Protein AF-A0A956CP79-F1 (afdb_monomer_lite)

Structure (mmCIF, N/CA/C/O backbone):
data_AF-A0A956CP79-F1
#
_entry.id   AF-A0A956CP79-F1
#
loop_
_atom_site.group_PDB
_atom_site.id
_atom_site.type_symbol
_atom_site.label_atom_id
_atom_site.label_alt_id
_atom_site.label_comp_id
_atom_site.label_asym_id
_atom_site.label_entity_id
_atom_site.label_seq_id
_atom_site.pdbx_PDB_ins_code
_atom_site.Cartn_x
_atom_site.Cartn_y
_atom_site.Cartn_z
_atom_site.occupancy
_atom_site.B_iso_or_equiv
_atom_site.auth_seq_id
_atom_site.auth_comp_id
_atom_site.auth_asym_id
_atom_site.auth_atom_id
_atom_site.pdbx_PDB_model_num
ATOM 1 N N . MET A 1 1 ? 18.303 -24.513 -15.929 1.00 59.47 1 MET A N 1
ATOM 2 C CA . MET A 1 1 ? 18.952 -23.595 -14.962 1.00 59.47 1 MET A CA 1
ATOM 3 C C . MET A 1 1 ? 19.797 -22.534 -15.666 1.00 59.47 1 MET A C 1
ATOM 5 O O . MET A 1 1 ? 19.493 -21.367 -15.487 1.00 59.47 1 MET A O 1
ATOM 9 N N . LYS A 1 2 ? 20.756 -22.917 -16.526 1.00 67.00 2 LYS A N 1
ATOM 10 C CA . LYS A 1 2 ? 21.566 -21.997 -17.356 1.00 67.00 2 LYS A CA 1
ATOM 11 C C . LYS A 1 2 ? 20.723 -21.000 -18.173 1.00 67.00 2 LYS A C 1
ATOM 13 O O . LYS A 1 2 ? 20.877 -19.803 -18.032 1.00 67.00 2 LYS A O 1
ATOM 18 N N . ASP A 1 3 ? 19.714 -21.512 -18.865 1.00 74.75 3 ASP A N 1
ATOM 19 C CA . ASP A 1 3 ? 18.789 -20.735 -19.699 1.00 74.75 3 ASP A CA 1
ATOM 20 C C . ASP A 1 3 ? 17.964 -19.673 -18.925 1.00 74.75 3 ASP A C 1
ATOM 22 O O . ASP A 1 3 ? 17.689 -18.586 -19.418 1.00 74.75 3 ASP A O 1
ATOM 26 N N . ARG A 1 4 ? 17.627 -19.947 -17.655 1.00 65.94 4 ARG A N 1
ATOM 27 C CA . ARG A 1 4 ? 16.923 -18.995 -16.773 1.00 65.94 4 ARG A CA 1
ATOM 28 C C . ARG A 1 4 ? 17.869 -17.916 -16.234 1.00 65.94 4 ARG A C 1
ATOM 30 O O . ARG A 1 4 ? 17.454 -16.776 -16.063 1.00 65.94 4 ARG A O 1
ATOM 37 N N . LEU A 1 5 ? 19.124 -18.283 -15.970 1.00 71.69 5 LEU A N 1
ATOM 38 C CA . LEU A 1 5 ? 20.164 -17.353 -15.535 1.00 71.69 5 LEU A CA 1
ATOM 39 C C . LEU A 1 5 ? 20.554 -16.395 -16.665 1.00 71.69 5 LEU A C 1
ATOM 41 O O . LEU A 1 5 ? 20.635 -15.195 -16.434 1.00 71.69 5 LEU A O 1
ATOM 45 N N . ASP A 1 6 ? 20.723 -16.904 -17.884 1.00 79.06 6 ASP A N 1
ATOM 46 C CA . ASP A 1 6 ? 21.067 -16.088 -19.051 1.00 79.06 6 ASP A CA 1
ATOM 47 C C . ASP A 1 6 ? 19.966 -15.053 -19.344 1.00 79.06 6 ASP A C 1
ATOM 49 O O . ASP A 1 6 ? 20.255 -13.876 -19.567 1.00 79.06 6 ASP A O 1
ATOM 53 N N . ARG A 1 7 ? 18.691 -15.451 -19.229 1.00 70.00 7 ARG A N 1
ATOM 54 C CA . ARG A 1 7 ? 17.554 -14.524 -19.348 1.00 70.00 7 ARG A CA 1
ATOM 55 C C . ARG A 1 7 ? 17.485 -13.498 -18.219 1.00 70.00 7 ARG A C 1
ATOM 57 O O . ARG A 1 7 ? 17.276 -12.320 -18.491 1.00 70.00 7 ARG A O 1
ATOM 64 N N . TYR A 1 8 ? 17.731 -13.907 -16.973 1.00 72.44 8 TYR A N 1
ATOM 65 C CA . TYR A 1 8 ? 17.829 -12.977 -15.842 1.00 72.44 8 TYR A CA 1
ATOM 66 C C . TYR A 1 8 ? 18.918 -11.918 -16.067 1.00 72.44 8 TYR A C 1
ATOM 68 O O . TYR A 1 8 ? 18.688 -10.724 -15.873 1.00 72.44 8 TYR A O 1
ATOM 76 N N . LEU A 1 9 ? 20.099 -12.346 -16.517 1.00 76.00 9 LEU A N 1
ATOM 77 C CA . LEU A 1 9 ? 21.206 -11.442 -16.814 1.00 76.00 9 LEU A CA 1
ATOM 78 C C . LEU A 1 9 ? 20.872 -10.495 -17.971 1.00 76.00 9 LEU A C 1
ATOM 80 O O . LEU A 1 9 ? 21.302 -9.346 -17.933 1.00 76.00 9 LEU A O 1
ATOM 84 N N . SER A 1 10 ? 20.076 -10.935 -18.951 1.00 79.94 10 SER A N 1
ATOM 85 C CA . SER A 1 10 ? 19.581 -10.073 -20.032 1.00 79.94 10 SER A CA 1
ATOM 86 C C . SER A 1 10 ? 18.673 -8.960 -19.506 1.00 79.94 10 SER A C 1
ATOM 88 O O . SER A 1 10 ? 18.963 -7.791 -19.744 1.00 79.94 10 SER A O 1
ATOM 90 N N . VAL A 1 11 ? 17.643 -9.297 -18.718 1.00 76.06 11 VAL A N 1
ATOM 91 C CA . VAL A 1 11 ? 16.736 -8.302 -18.108 1.00 76.06 11 VAL A CA 1
ATOM 92 C C . VAL A 1 11 ? 17.517 -7.330 -17.226 1.00 76.06 11 VAL A C 1
ATOM 94 O O . VAL A 1 11 ? 17.329 -6.117 -17.299 1.00 76.06 11 VAL A O 1
ATOM 97 N N . ARG A 1 12 ? 18.457 -7.839 -16.418 1.00 75.94 12 ARG A N 1
ATOM 98 C CA . ARG A 1 12 ? 19.297 -6.988 -15.569 1.00 75.94 12 ARG A CA 1
ATOM 99 C C . ARG A 1 12 ? 20.211 -6.080 -16.389 1.00 75.94 12 ARG A C 1
ATOM 101 O O . ARG A 1 12 ? 20.409 -4.932 -16.005 1.00 75.94 12 ARG A O 1
ATOM 108 N N . ARG A 1 13 ? 20.774 -6.575 -17.492 1.00 80.06 13 ARG A N 1
ATOM 109 C CA . ARG A 1 13 ? 21.608 -5.778 -18.397 1.00 80.06 13 ARG A CA 1
ATOM 110 C C . ARG A 1 13 ? 20.799 -4.666 -19.048 1.00 80.06 13 ARG A C 1
ATOM 112 O O . ARG A 1 13 ? 21.275 -3.540 -19.069 1.00 80.06 13 ARG A O 1
ATOM 119 N N . GLU A 1 14 ? 19.601 -4.960 -19.541 1.00 78.94 14 GLU A N 1
ATOM 120 C CA . GLU A 1 14 ? 18.708 -3.936 -20.088 1.00 78.94 14 GLU A CA 1
ATOM 121 C C . GLU A 1 14 ? 18.345 -2.891 -19.039 1.00 78.94 14 GLU A C 1
ATOM 123 O O . GLU A 1 14 ? 18.463 -1.704 -19.311 1.00 78.94 14 GLU A O 1
ATOM 128 N N . ALA A 1 15 ? 18.001 -3.310 -17.820 1.00 72.75 15 ALA A N 1
ATOM 129 C CA . ALA A 1 15 ? 17.717 -2.378 -16.735 1.00 72.75 15 ALA A CA 1
ATOM 130 C C . ALA A 1 15 ? 18.918 -1.478 -16.405 1.00 72.75 15 ALA A C 1
ATOM 132 O O . ALA A 1 15 ? 18.734 -0.293 -16.162 1.00 72.75 15 ALA A O 1
ATOM 133 N N . LEU A 1 16 ? 20.144 -2.012 -16.435 1.00 72.81 16 LEU A N 1
ATOM 134 C CA . LEU A 1 16 ? 21.368 -1.225 -16.245 1.00 72.81 16 LEU A CA 1
ATOM 135 C C . LEU A 1 16 ? 21.639 -0.260 -17.406 1.00 72.81 16 LEU A C 1
ATOM 137 O O . LEU A 1 16 ? 22.158 0.825 -17.174 1.00 72.81 16 LEU A O 1
ATOM 141 N N . LEU A 1 17 ? 21.307 -0.637 -18.644 1.00 76.69 17 LEU A N 1
ATOM 142 C CA . LEU A 1 17 ? 21.403 0.266 -19.794 1.00 76.69 17 LEU A CA 1
ATOM 143 C C . LEU A 1 17 ? 20.382 1.400 -19.676 1.00 76.69 17 LEU A C 1
ATOM 145 O O . LEU A 1 17 ? 20.755 2.557 -19.817 1.00 76.69 17 LEU A O 1
ATOM 149 N N . THR A 1 18 ? 19.137 1.088 -19.315 1.00 70.75 18 THR A N 1
ATOM 150 C CA . THR A 1 18 ? 18.122 2.106 -19.015 1.00 70.75 18 THR A CA 1
ATOM 151 C C . THR A 1 18 ? 18.536 2.969 -17.821 1.00 70.75 18 THR A C 1
ATOM 153 O O . THR A 1 18 ? 18.325 4.173 -17.833 1.00 70.75 18 THR A O 1
ATOM 156 N N . GLU A 1 19 ? 19.185 2.401 -16.801 1.00 69.19 19 GLU A N 1
ATOM 157 C CA . GLU A 1 19 ? 19.765 3.180 -15.701 1.00 69.19 19 GLU A CA 1
ATOM 158 C C . GLU A 1 19 ? 20.881 4.119 -16.174 1.00 69.19 19 GLU A C 1
ATOM 160 O O . GLU A 1 19 ? 20.967 5.247 -15.704 1.00 69.19 19 GLU A O 1
ATOM 165 N N . ALA A 1 20 ? 21.726 3.690 -17.111 1.00 68.25 20 ALA A N 1
ATOM 166 C CA . ALA A 1 20 ? 22.723 4.569 -17.711 1.00 68.25 20 ALA A CA 1
ATOM 167 C C . ALA A 1 20 ? 22.054 5.707 -18.505 1.00 68.25 20 ALA A C 1
ATOM 169 O O . ALA A 1 20 ? 22.467 6.856 -18.381 1.00 68.25 20 ALA A O 1
ATOM 170 N N . GLU A 1 21 ? 20.964 5.424 -19.226 1.00 67.06 21 GLU A N 1
ATOM 171 C CA . GLU A 1 21 ? 20.145 6.450 -19.888 1.00 67.06 21 GLU A CA 1
ATOM 172 C C . GLU A 1 21 ? 19.499 7.423 -18.887 1.00 67.06 21 GLU A C 1
ATOM 174 O O . GLU A 1 21 ? 19.385 8.608 -19.201 1.00 67.06 21 GLU A O 1
ATOM 179 N N . LEU A 1 22 ? 19.133 6.977 -17.672 1.00 64.25 22 LEU A N 1
ATOM 180 C CA . LEU A 1 22 ? 18.663 7.863 -16.590 1.00 64.25 22 LEU A CA 1
ATOM 181 C C . LEU A 1 22 ? 19.721 8.896 -16.186 1.00 64.25 22 LEU A C 1
ATOM 183 O O . LEU A 1 22 ? 19.374 10.009 -15.806 1.00 64.25 22 LEU A O 1
ATOM 187 N N . VAL A 1 23 ? 21.003 8.529 -16.232 1.00 62.50 23 VAL A N 1
ATOM 188 C CA . VAL A 1 23 ? 22.109 9.441 -15.904 1.00 62.50 23 VAL A CA 1
ATOM 189 C C . VAL A 1 23 ? 22.315 10.478 -17.013 1.00 62.50 23 VAL A C 1
ATOM 191 O O . VAL A 1 23 ? 22.719 11.604 -16.729 1.00 62.50 23 VAL A O 1
ATOM 194 N N . GLU A 1 24 ? 22.019 10.123 -18.265 1.00 67.81 24 GLU A N 1
ATOM 195 C CA . GLU A 1 24 ? 22.213 10.999 -19.427 1.00 67.81 24 GLU A CA 1
ATOM 196 C C . GLU A 1 24 ? 20.976 11.844 -19.784 1.00 67.81 24 GLU A C 1
ATOM 198 O O . GLU A 1 24 ? 21.107 12.919 -20.372 1.00 67.81 24 GLU A O 1
ATOM 203 N N . THR A 1 25 ? 19.772 11.402 -19.410 1.00 64.56 25 THR A N 1
ATOM 204 C CA . THR A 1 25 ? 18.503 12.058 -19.759 1.00 64.56 25 THR A CA 1
ATOM 205 C C . THR A 1 25 ? 18.015 12.952 -18.620 1.00 64.56 25 THR A C 1
ATOM 207 O O . THR A 1 25 ? 17.798 12.493 -17.505 1.00 64.56 25 THR A O 1
ATOM 210 N N . SER A 1 26 ? 17.775 14.238 -18.892 1.00 66.88 26 SER A N 1
ATOM 211 C CA . SER A 1 26 ? 17.301 15.191 -17.870 1.00 66.88 26 SER A CA 1
ATOM 212 C C . SER A 1 26 ? 15.782 15.175 -17.625 1.00 66.88 26 SER A C 1
ATOM 214 O O . SER A 1 26 ? 15.306 15.895 -16.752 1.00 66.88 26 SER A O 1
ATOM 216 N N . ASP A 1 27 ? 15.011 14.391 -18.388 1.00 85.12 27 ASP A N 1
ATOM 217 C CA . ASP A 1 27 ? 13.543 14.351 -18.320 1.00 85.12 27 ASP A CA 1
ATOM 218 C C . ASP A 1 27 ? 13.040 13.091 -17.592 1.00 85.12 27 ASP A C 1
ATOM 220 O O . ASP A 1 27 ? 12.791 12.037 -18.187 1.00 85.12 27 ASP A O 1
ATOM 224 N N . ALA A 1 28 ? 12.888 13.217 -16.272 1.00 83.69 28 ALA A N 1
ATOM 225 C CA . ALA A 1 28 ? 12.386 12.155 -15.406 1.00 83.69 28 ALA A CA 1
ATOM 226 C C . ALA A 1 28 ? 10.942 11.729 -15.737 1.00 83.69 28 ALA A C 1
ATOM 228 O O . ALA A 1 28 ? 10.590 10.569 -15.526 1.00 83.69 28 ALA A O 1
ATOM 229 N N . GLU A 1 29 ? 10.108 12.631 -16.262 1.00 86.56 29 GLU A N 1
ATOM 230 C CA . GLU A 1 29 ? 8.708 12.340 -16.593 1.00 86.56 29 GLU A CA 1
ATOM 231 C C . GLU A 1 29 ? 8.592 11.535 -17.888 1.00 86.56 29 GLU A C 1
ATOM 233 O O . GLU A 1 29 ? 7.809 10.587 -17.975 1.00 86.56 29 GLU A O 1
ATOM 238 N N . ALA A 1 30 ? 9.372 11.873 -18.918 1.00 85.12 30 ALA A N 1
ATOM 239 C CA . ALA A 1 30 ? 9.437 11.070 -20.140 1.00 85.12 30 ALA A CA 1
ATOM 240 C C . ALA A 1 30 ? 9.911 9.638 -19.848 1.00 85.12 30 ALA A C 1
ATOM 242 O O . ALA A 1 30 ? 9.319 8.676 -20.344 1.00 85.12 30 ALA A O 1
ATOM 243 N N . LEU A 1 31 ? 10.922 9.492 -18.990 1.00 85.94 31 LEU A N 1
ATOM 244 C CA . LEU A 1 31 ? 11.433 8.188 -18.567 1.00 85.94 31 LEU A CA 1
ATOM 245 C C . LEU A 1 31 ? 10.410 7.405 -17.738 1.00 85.94 31 LEU A C 1
ATOM 247 O O . LEU A 1 31 ? 10.201 6.220 -17.997 1.00 85.94 31 LEU A O 1
ATOM 251 N N . ALA A 1 32 ? 9.726 8.054 -16.791 1.00 89.94 32 ALA A N 1
ATOM 252 C CA . ALA A 1 32 ? 8.676 7.414 -16.000 1.00 89.94 32 ALA A CA 1
ATOM 253 C C . ALA A 1 32 ? 7.538 6.886 -16.889 1.00 89.94 32 ALA A C 1
ATOM 255 O O . ALA A 1 32 ? 7.097 5.750 -16.711 1.00 89.94 32 ALA A O 1
ATOM 256 N N . ARG A 1 33 ? 7.123 7.654 -17.905 1.00 87.88 33 ARG A N 1
ATOM 257 C CA . ARG A 1 33 ? 6.115 7.225 -18.890 1.00 87.88 33 ARG A CA 1
ATOM 258 C C . ARG A 1 33 ? 6.589 6.048 -19.743 1.00 87.88 33 ARG A C 1
ATOM 260 O O . ARG A 1 33 ? 5.839 5.096 -19.930 1.00 87.88 33 ARG A O 1
ATOM 267 N N . ALA A 1 34 ? 7.837 6.059 -20.210 1.00 87.19 34 ALA A N 1
ATOM 268 C CA . ALA A 1 34 ? 8.393 4.929 -20.956 1.00 87.19 34 ALA A CA 1
ATOM 269 C C . ALA A 1 34 ? 8.457 3.649 -20.101 1.00 87.19 34 ALA A C 1
ATOM 271 O O . ALA A 1 34 ? 8.117 2.560 -20.566 1.00 87.19 34 ALA A O 1
ATOM 272 N N . LEU A 1 35 ? 8.845 3.773 -18.830 1.00 90.44 35 LEU A N 1
ATOM 273 C CA . LEU A 1 35 ? 8.853 2.658 -17.883 1.00 90.44 35 LEU A CA 1
ATOM 274 C C . LEU A 1 35 ? 7.436 2.171 -17.553 1.00 90.44 35 LEU A C 1
ATOM 276 O O . LEU A 1 35 ? 7.231 0.965 -17.434 1.00 90.44 35 LEU A O 1
ATOM 280 N N . LEU A 1 36 ? 6.449 3.064 -17.465 1.00 91.00 36 LEU A N 1
ATOM 281 C CA . LEU A 1 36 ? 5.042 2.694 -17.316 1.00 91.00 36 LEU A CA 1
ATOM 282 C C . LEU A 1 36 ? 4.560 1.824 -18.489 1.00 91.00 36 LEU A C 1
ATOM 284 O O . LEU A 1 36 ? 3.934 0.790 -18.259 1.00 91.00 36 LEU A O 1
ATOM 288 N N . GLU A 1 37 ? 4.901 2.170 -19.730 1.00 88.38 37 GLU A N 1
ATOM 289 C CA . GLU A 1 37 ? 4.569 1.335 -20.896 1.00 88.38 37 GLU A CA 1
ATOM 290 C C . GLU A 1 37 ? 5.203 -0.065 -20.810 1.00 88.38 37 GLU A C 1
ATOM 292 O O . GLU A 1 37 ? 4.567 -1.073 -21.148 1.00 88.38 37 GLU A O 1
ATOM 297 N N . ARG A 1 38 ? 6.427 -0.166 -20.272 1.00 88.81 38 ARG A N 1
ATOM 298 C CA . ARG A 1 38 ? 7.059 -1.467 -19.984 1.00 88.81 38 ARG A CA 1
ATOM 299 C C . ARG A 1 38 ? 6.303 -2.247 -18.915 1.00 88.81 38 ARG A C 1
ATOM 301 O O . ARG A 1 38 ? 6.075 -3.438 -19.105 1.00 88.81 38 ARG A O 1
ATOM 308 N N . VAL A 1 39 ? 5.855 -1.595 -17.835 1.00 92.19 39 VAL A N 1
ATOM 309 C CA . VAL A 1 39 ? 5.000 -2.231 -16.813 1.00 92.19 39 VAL A CA 1
ATOM 310 C C . VAL A 1 39 ? 3.748 -2.813 -17.461 1.00 92.19 39 VAL A C 1
ATOM 312 O O . VAL A 1 39 ? 3.422 -3.978 -17.235 1.00 92.19 39 VAL A O 1
ATOM 315 N N . MET A 1 40 ? 3.060 -2.035 -18.295 1.00 90.50 40 MET A N 1
ATOM 316 C CA . MET A 1 40 ? 1.838 -2.486 -18.964 1.00 90.50 40 MET A CA 1
ATOM 317 C C . MET A 1 40 ? 2.107 -3.672 -19.899 1.00 90.50 40 MET A C 1
ATOM 319 O O . MET A 1 40 ? 1.366 -4.656 -19.875 1.00 90.50 40 MET A O 1
ATOM 323 N N . THR A 1 41 ? 3.207 -3.630 -20.653 1.00 88.31 41 THR A N 1
ATOM 324 C CA . THR A 1 41 ? 3.623 -4.709 -21.563 1.00 88.31 41 THR A CA 1
ATOM 325 C C . THR A 1 41 ? 3.985 -5.993 -20.812 1.00 88.31 41 THR A C 1
ATOM 327 O O . THR A 1 41 ? 3.497 -7.076 -21.156 1.00 88.31 41 THR A O 1
ATOM 330 N N . ALA A 1 42 ? 4.788 -5.893 -19.752 1.00 87.38 42 ALA A N 1
ATOM 331 C CA . ALA A 1 42 ? 5.182 -7.033 -18.926 1.00 87.38 42 ALA A CA 1
ATOM 332 C C . ALA A 1 42 ? 3.960 -7.680 -18.251 1.00 87.38 42 ALA A C 1
ATOM 334 O O . ALA A 1 42 ? 3.804 -8.902 -18.263 1.00 87.38 42 ALA A O 1
ATOM 335 N N . ARG A 1 43 ? 3.022 -6.870 -17.741 1.00 87.69 43 ARG A N 1
ATOM 336 C CA . ARG A 1 43 ? 1.772 -7.376 -17.149 1.00 87.69 43 ARG A CA 1
ATOM 337 C C . ARG A 1 43 ? 0.840 -8.019 -18.177 1.00 87.69 43 ARG A C 1
ATOM 339 O O . ARG A 1 43 ? 0.141 -8.967 -17.830 1.00 87.69 43 ARG A O 1
ATOM 346 N N . ALA A 1 44 ? 0.831 -7.551 -19.426 1.00 86.06 44 ALA A N 1
ATOM 347 C CA . ALA A 1 44 ? 0.030 -8.147 -20.499 1.00 86.06 44 ALA A CA 1
ATOM 348 C C . ALA A 1 44 ? 0.592 -9.495 -20.991 1.00 86.06 44 ALA A C 1
ATOM 350 O O . ALA A 1 44 ? -0.160 -10.368 -21.416 1.00 86.06 44 ALA A O 1
ATOM 351 N N . THR A 1 45 ? 1.908 -9.697 -20.899 1.00 77.75 45 THR A N 1
ATOM 352 C CA . THR A 1 45 ? 2.618 -10.892 -21.400 1.00 77.75 45 THR A CA 1
ATOM 353 C C . THR A 1 45 ? 2.871 -11.954 -20.317 1.00 77.75 45 THR A C 1
ATOM 355 O O . THR A 1 45 ? 3.686 -12.856 -20.501 1.00 77.75 45 THR A O 1
ATOM 358 N N . ARG A 1 46 ? 2.101 -11.878 -19.217 1.00 63.56 46 ARG A N 1
ATOM 359 C CA . ARG A 1 46 ? 2.195 -12.523 -17.884 1.00 63.56 46 ARG A CA 1
ATOM 360 C C . ARG A 1 46 ? 2.492 -14.027 -17.773 1.00 63.56 46 ARG A C 1
ATOM 362 O O . ARG A 1 46 ? 2.555 -14.554 -16.667 1.00 63.56 46 ARG A O 1
ATOM 369 N N . ALA A 1 47 ? 2.649 -14.752 -18.873 1.00 60.34 47 ALA A N 1
ATOM 370 C CA . ALA A 1 47 ? 2.889 -16.192 -18.866 1.00 60.34 47 ALA A CA 1
ATOM 371 C C . ALA A 1 47 ? 4.318 -16.584 -18.435 1.00 60.34 47 ALA A C 1
ATOM 373 O O . ALA A 1 47 ? 4.602 -17.775 -18.289 1.00 60.34 47 ALA A O 1
ATOM 374 N N . SER A 1 48 ? 5.231 -15.626 -18.237 1.00 63.66 48 SER A N 1
ATOM 375 C CA . SER A 1 48 ? 6.637 -15.908 -17.953 1.00 63.66 48 SER A CA 1
ATOM 376 C C . SER A 1 48 ? 7.087 -15.372 -16.593 1.00 63.66 48 SER A C 1
ATOM 378 O O . SER A 1 48 ? 6.764 -14.264 -16.175 1.00 63.66 48 SER A O 1
ATOM 380 N N . HIS A 1 49 ? 7.952 -16.140 -15.928 1.00 71.75 49 HIS A N 1
AT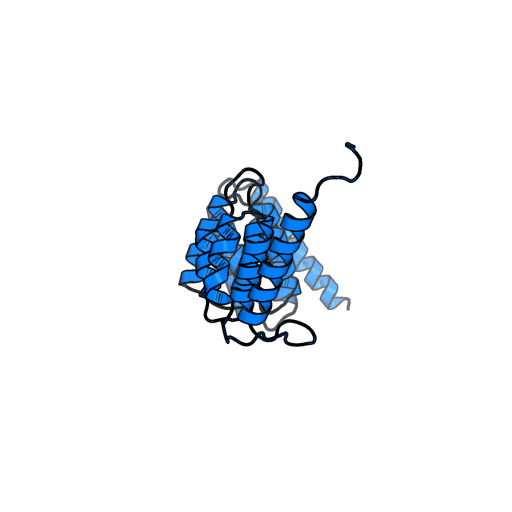OM 381 C CA . HIS A 1 49 ? 8.735 -15.654 -14.786 1.00 71.75 49 HIS A CA 1
ATOM 382 C C . HIS A 1 49 ? 9.616 -14.446 -15.166 1.00 71.75 49 HIS A C 1
ATOM 384 O O . HIS A 1 49 ? 10.120 -13.751 -14.291 1.00 71.75 49 HIS A O 1
ATOM 390 N N . GLU A 1 50 ? 9.829 -14.208 -16.463 1.00 75.12 50 GLU A N 1
ATOM 391 C CA . GLU A 1 50 ? 10.579 -13.067 -16.989 1.00 75.12 50 GLU A CA 1
ATOM 392 C C . GLU A 1 50 ? 9.821 -11.761 -16.771 1.00 75.12 50 GLU A C 1
ATOM 394 O O . GLU A 1 50 ? 10.438 -10.800 -16.322 1.00 75.12 50 GLU A O 1
ATOM 399 N N . ALA A 1 51 ? 8.496 -11.752 -16.958 1.00 83.69 51 ALA A N 1
ATOM 400 C CA . ALA A 1 51 ? 7.670 -10.586 -16.656 1.00 83.69 51 ALA A CA 1
ATOM 401 C C . ALA A 1 51 ? 7.806 -10.168 -15.181 1.00 83.69 51 ALA A C 1
ATOM 403 O O . ALA A 1 51 ? 7.972 -8.991 -14.881 1.00 83.69 51 ALA A O 1
ATOM 404 N N . ALA A 1 52 ? 7.840 -11.131 -14.253 1.00 86.75 52 ALA A N 1
ATOM 405 C CA . ALA A 1 52 ? 8.041 -10.843 -12.832 1.00 86.75 52 ALA A CA 1
ATOM 406 C C . ALA A 1 52 ? 9.425 -10.234 -12.536 1.00 86.75 52 ALA A C 1
ATOM 408 O O . ALA A 1 52 ? 9.543 -9.348 -11.689 1.00 86.75 52 ALA A O 1
ATOM 409 N N . PHE A 1 53 ? 10.483 -10.685 -13.219 1.00 85.38 53 PHE A N 1
ATOM 410 C CA . PHE A 1 53 ? 11.817 -10.094 -13.067 1.00 85.38 53 PHE A CA 1
ATOM 411 C C . PHE A 1 53 ? 11.916 -8.708 -13.701 1.00 85.38 53 PHE A C 1
ATOM 413 O O . PHE A 1 53 ? 12.541 -7.821 -13.120 1.00 85.38 53 PHE A O 1
ATOM 420 N N . GLU A 1 54 ? 11.293 -8.507 -14.861 1.00 88.50 54 GLU A N 1
ATOM 421 C CA . GLU A 1 54 ? 11.236 -7.201 -15.510 1.00 88.50 54 GLU A CA 1
ATOM 422 C C . GLU A 1 54 ? 10.515 -6.188 -14.623 1.00 88.50 54 GLU A C 1
ATOM 424 O O . GLU A 1 54 ? 11.062 -5.120 -14.364 1.00 88.50 54 GLU A O 1
ATOM 429 N N . LEU A 1 55 ? 9.354 -6.542 -14.066 1.00 93.19 55 LEU A N 1
ATOM 430 C CA . LEU A 1 55 ? 8.610 -5.667 -13.158 1.00 93.19 55 LEU A CA 1
ATOM 431 C C . LEU A 1 55 ? 9.426 -5.282 -11.918 1.00 93.19 55 LEU A C 1
ATOM 433 O O . LEU A 1 55 ? 9.405 -4.125 -11.507 1.00 93.19 55 LEU A O 1
ATOM 437 N N . GLN A 1 56 ? 10.200 -6.213 -11.355 1.00 92.50 56 GLN A N 1
ATOM 438 C CA . GLN A 1 56 ? 11.104 -5.910 -10.242 1.00 92.50 56 GLN A CA 1
ATOM 439 C C . GLN A 1 56 ? 12.210 -4.926 -10.644 1.00 92.50 56 GLN A C 1
ATOM 441 O O . GLN A 1 56 ? 12.493 -3.983 -9.907 1.00 92.50 56 GLN A O 1
ATOM 446 N N . ALA A 1 57 ? 12.824 -5.123 -11.813 1.00 90.00 57 ALA A N 1
ATOM 447 C CA . ALA A 1 57 ? 13.870 -4.235 -12.307 1.00 90.00 57 ALA A CA 1
ATOM 448 C C . ALA A 1 57 ? 13.321 -2.839 -12.645 1.00 90.00 57 ALA A C 1
ATOM 450 O O . ALA A 1 57 ? 13.940 -1.832 -12.306 1.00 90.00 57 ALA A O 1
ATOM 451 N N . VAL A 1 58 ? 12.136 -2.772 -13.254 1.00 92.06 58 VAL A N 1
ATOM 452 C CA . VAL A 1 58 ? 11.440 -1.517 -13.547 1.00 92.06 58 VAL A CA 1
ATOM 453 C C . VAL A 1 58 ? 11.064 -0.791 -12.254 1.00 92.06 58 VAL A C 1
ATOM 455 O O . VAL A 1 58 ? 11.292 0.413 -12.165 1.00 92.06 58 VAL A O 1
ATOM 458 N N . ALA A 1 59 ? 10.594 -1.495 -11.219 1.00 95.81 59 ALA A N 1
ATOM 459 C CA . ALA A 1 59 ? 10.324 -0.891 -9.913 1.00 95.81 59 ALA A CA 1
ATOM 460 C C . ALA A 1 59 ? 11.574 -0.221 -9.310 1.00 95.81 59 ALA A C 1
ATOM 462 O O . ALA A 1 59 ? 11.499 0.896 -8.796 1.00 95.81 59 ALA A O 1
ATOM 463 N N . ASP A 1 60 ? 12.743 -0.858 -9.421 1.00 92.31 60 ASP A N 1
ATOM 464 C CA . ASP A 1 60 ? 14.003 -0.282 -8.940 1.00 92.31 60 ASP A CA 1
ATOM 465 C C . ASP A 1 60 ? 14.426 0.986 -9.697 1.00 92.31 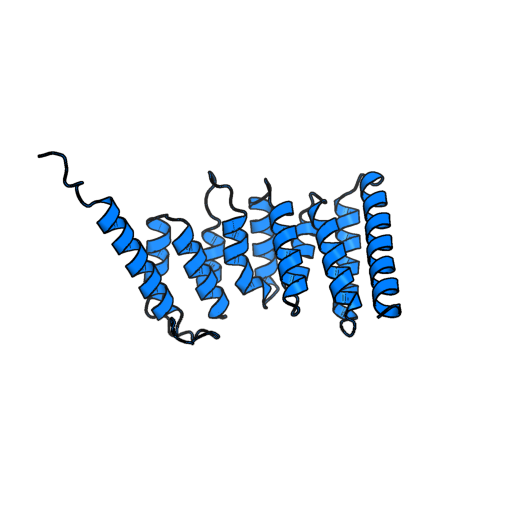60 ASP A C 1
ATOM 467 O O . ASP A 1 60 ? 15.031 1.875 -9.092 1.00 92.31 60 ASP A O 1
ATOM 471 N N . LEU A 1 61 ? 14.125 1.077 -10.996 1.00 91.06 61 LEU A N 1
ATOM 472 C CA . LEU A 1 61 ? 14.386 2.270 -11.808 1.00 91.06 61 LEU A CA 1
ATOM 473 C C . LEU A 1 61 ? 13.404 3.395 -11.471 1.00 91.06 61 LEU A C 1
ATOM 475 O O . LEU A 1 61 ? 13.826 4.521 -11.214 1.00 91.06 61 LEU A O 1
ATOM 479 N N . LEU A 1 62 ? 12.109 3.079 -11.397 1.00 94.12 62 LEU A N 1
ATOM 480 C CA . LEU A 1 62 ? 11.052 4.030 -11.044 1.00 94.12 62 LEU A CA 1
ATOM 481 C C . LEU A 1 62 ? 11.295 4.671 -9.671 1.00 94.12 62 LEU A C 1
ATOM 483 O O . LEU A 1 62 ? 11.075 5.868 -9.506 1.00 94.12 62 LEU A O 1
ATOM 487 N N . ALA A 1 63 ? 11.825 3.916 -8.703 1.00 94.56 63 ALA A N 1
ATOM 488 C CA . ALA A 1 63 ? 12.146 4.435 -7.372 1.00 94.56 63 ALA A CA 1
ATOM 489 C C . ALA A 1 63 ? 13.159 5.597 -7.379 1.00 94.56 63 ALA A C 1
ATOM 491 O O . ALA A 1 63 ? 13.191 6.392 -6.439 1.00 94.56 63 ALA A O 1
ATOM 492 N N . LYS A 1 64 ? 13.991 5.694 -8.425 1.00 91.00 64 LYS A N 1
ATOM 493 C CA . LYS A 1 64 ? 15.027 6.728 -8.582 1.00 91.00 64 LYS A CA 1
ATOM 494 C C . LYS A 1 64 ? 14.507 7.986 -9.277 1.00 91.00 64 LYS A C 1
ATOM 496 O O . LYS A 1 64 ? 15.183 9.008 -9.253 1.00 91.00 64 LYS A O 1
ATOM 501 N N . LEU A 1 65 ? 13.329 7.915 -9.895 1.00 89.75 65 LEU A N 1
ATOM 502 C CA . LEU A 1 65 ? 12.756 8.996 -10.686 1.00 89.75 65 LEU A CA 1
ATOM 503 C C . LEU A 1 65 ? 11.831 9.875 -9.830 1.00 89.75 65 LEU A C 1
ATOM 505 O O . LEU A 1 65 ? 10.795 9.382 -9.371 1.00 89.75 65 LEU A O 1
ATOM 509 N N . PRO A 1 66 ? 12.129 11.175 -9.651 1.00 88.69 66 PRO A N 1
ATOM 510 C CA . PRO A 1 66 ? 11.298 12.091 -8.871 1.00 88.69 66 PRO A CA 1
ATOM 511 C C . PRO A 1 66 ? 10.089 12.580 -9.691 1.00 88.69 66 PRO A C 1
ATOM 513 O O . PRO A 1 66 ? 9.972 13.760 -10.000 1.00 88.69 66 PRO A O 1
ATOM 516 N N . SER A 1 67 ? 9.203 11.661 -10.078 1.00 90.25 67 SER A N 1
ATOM 517 C CA . SER A 1 67 ? 7.980 11.953 -10.831 1.00 90.25 67 SER A CA 1
ATOM 518 C C . SER A 1 67 ? 6.777 11.245 -10.215 1.00 90.25 67 SER A C 1
ATOM 520 O O . SER A 1 67 ? 6.881 10.094 -9.787 1.00 90.25 67 SER A O 1
ATOM 522 N N . ILE A 1 68 ? 5.622 11.914 -10.211 1.00 91.56 68 ILE A N 1
ATOM 523 C CA . ILE A 1 68 ? 4.341 11.324 -9.801 1.00 91.56 68 ILE A CA 1
ATOM 524 C C . ILE A 1 68 ? 3.952 10.132 -10.690 1.00 91.56 68 ILE A C 1
ATOM 526 O O . ILE A 1 68 ? 3.360 9.166 -10.208 1.00 91.56 68 ILE A O 1
ATOM 530 N N . ASP A 1 69 ? 4.357 10.144 -11.964 1.00 92.12 69 ASP A N 1
ATOM 531 C CA . ASP A 1 69 ? 4.150 9.020 -12.878 1.00 92.12 69 ASP A CA 1
ATOM 532 C C . ASP A 1 69 ? 4.908 7.777 -12.406 1.00 92.12 69 ASP A C 1
ATOM 534 O O . ASP A 1 69 ? 4.420 6.656 -12.567 1.00 92.12 69 ASP A O 1
ATOM 538 N N . SER A 1 70 ? 6.048 7.962 -11.731 1.00 94.62 70 SER A N 1
ATOM 539 C CA . SER A 1 70 ? 6.771 6.860 -11.105 1.00 94.62 70 SER A CA 1
ATOM 540 C C . SER A 1 70 ? 5.971 6.225 -9.977 1.00 94.62 70 SER A C 1
ATOM 542 O O . SER A 1 70 ? 5.893 5.001 -9.913 1.00 94.62 70 SER A O 1
ATOM 544 N N . ALA A 1 71 ? 5.331 7.025 -9.119 1.00 95.88 71 ALA A N 1
ATOM 545 C CA . ALA A 1 71 ? 4.456 6.498 -8.072 1.00 95.88 71 ALA A CA 1
ATOM 546 C C . ALA A 1 71 ? 3.254 5.758 -8.667 1.00 95.88 71 ALA A C 1
ATOM 548 O O . ALA A 1 71 ? 2.951 4.645 -8.244 1.00 95.88 71 ALA A O 1
ATOM 549 N N . ASN A 1 72 ? 2.619 6.316 -9.701 1.00 94.94 72 ASN A N 1
ATOM 550 C CA . ASN A 1 72 ? 1.502 5.669 -10.393 1.00 94.94 72 ASN A CA 1
ATOM 551 C C . ASN A 1 72 ? 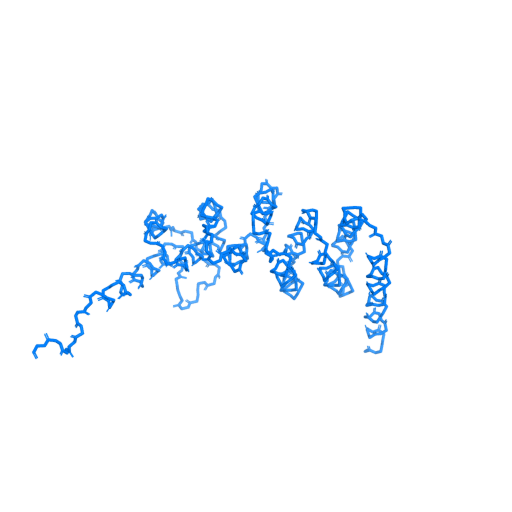1.902 4.315 -11.007 1.00 94.94 72 ASN A C 1
ATOM 553 O O . ASN A 1 72 ? 1.165 3.330 -10.887 1.00 94.94 72 ASN A O 1
ATOM 557 N N . ALA A 1 73 ? 3.076 4.249 -11.640 1.00 95.81 73 ALA A N 1
ATOM 558 C CA . ALA A 1 73 ? 3.624 3.016 -12.196 1.00 95.81 73 ALA A CA 1
ATOM 559 C C . ALA A 1 73 ? 4.009 2.014 -11.098 1.00 95.81 73 ALA A C 1
ATOM 561 O O . ALA A 1 73 ? 3.731 0.825 -11.218 1.00 95.81 73 ALA A O 1
ATOM 562 N N . LEU A 1 74 ? 4.581 2.473 -9.989 1.00 97.56 74 LEU A N 1
ATOM 563 C CA . LEU A 1 74 ? 4.899 1.609 -8.856 1.00 97.56 74 LEU A CA 1
ATOM 564 C C . LEU A 1 74 ? 3.641 1.045 -8.180 1.00 97.56 74 LEU A C 1
ATOM 566 O O . LEU A 1 74 ? 3.624 -0.137 -7.853 1.00 97.56 74 LEU A O 1
ATOM 570 N N . LEU A 1 75 ? 2.569 1.829 -8.040 1.00 96.44 75 LEU A N 1
ATOM 571 C CA . LEU A 1 75 ? 1.273 1.354 -7.534 1.00 96.44 75 LEU A CA 1
ATOM 572 C C . LEU A 1 75 ? 0.631 0.317 -8.470 1.00 96.44 75 LEU A C 1
ATOM 574 O O . LEU A 1 75 ? -0.035 -0.613 -8.019 1.00 96.44 75 LEU A O 1
ATOM 578 N N . LEU A 1 76 ? 0.865 0.422 -9.781 1.00 95.19 76 LEU A N 1
ATOM 579 C CA . LEU A 1 76 ? 0.492 -0.621 -10.741 1.00 95.19 76 LEU A CA 1
ATOM 580 C C . LEU A 1 76 ? 1.225 -1.943 -10.495 1.00 95.19 76 LEU A C 1
ATOM 582 O O . LEU A 1 76 ? 0.602 -3.000 -10.609 1.00 95.19 76 LEU A O 1
ATOM 586 N N . ILE A 1 77 ? 2.518 -1.881 -10.170 1.00 96.19 77 ILE A N 1
ATOM 587 C CA . ILE A 1 77 ? 3.337 -3.056 -9.843 1.00 96.19 77 ILE A CA 1
ATOM 588 C C . ILE A 1 77 ? 2.958 -3.606 -8.458 1.00 96.19 77 ILE A C 1
ATOM 590 O O . ILE A 1 77 ? 2.883 -4.819 -8.282 1.00 96.19 77 ILE A O 1
ATOM 594 N N . LEU A 1 78 ? 2.638 -2.738 -7.491 1.00 96.56 78 LEU A N 1
ATOM 595 C CA . LEU A 1 78 ? 2.101 -3.131 -6.182 1.00 96.56 78 LEU A CA 1
ATOM 596 C C . LEU A 1 78 ? 0.768 -3.881 -6.318 1.00 96.56 78 LEU A C 1
ATOM 598 O O . LEU A 1 78 ? 0.407 -4.661 -5.449 1.00 96.56 78 LEU A O 1
ATOM 602 N N . ASN A 1 79 ? 0.043 -3.693 -7.422 1.00 95.00 79 ASN A N 1
ATOM 603 C CA . ASN A 1 79 ? -1.190 -4.423 -7.712 1.00 95.00 79 ASN A CA 1
ATOM 604 C C . ASN A 1 79 ? -0.962 -5.687 -8.556 1.00 95.00 79 ASN A C 1
ATOM 606 O O . ASN A 1 79 ? -1.845 -6.111 -9.310 1.00 95.00 79 ASN A O 1
ATOM 610 N N . ASP A 1 80 ? 0.243 -6.255 -8.515 1.00 93.38 80 ASP A N 1
ATOM 611 C CA . ASP A 1 80 ? 0.519 -7.549 -9.126 1.00 93.38 80 ASP A CA 1
ATOM 612 C C . ASP A 1 80 ? 0.015 -8.712 -8.249 1.00 93.38 80 ASP A C 1
ATOM 614 O O . ASP A 1 80 ? -0.124 -8.604 -7.038 1.00 93.38 80 ASP A O 1
ATOM 618 N N . GLU A 1 81 ? -0.257 -9.861 -8.856 1.00 89.50 81 GLU A N 1
ATOM 619 C CA . GLU A 1 81 ? -0.717 -11.070 -8.157 1.00 89.50 81 GLU A CA 1
ATOM 620 C C . GLU A 1 81 ? 0.474 -11.800 -7.519 1.00 89.50 81 GLU A C 1
ATOM 622 O O . GLU A 1 81 ? 0.322 -12.465 -6.493 1.00 89.50 81 GLU A O 1
ATOM 627 N N . ASP A 1 82 ? 1.678 -11.641 -8.082 1.00 90.94 82 ASP A N 1
ATOM 628 C CA . ASP A 1 82 ? 2.901 -12.204 -7.522 1.00 90.94 82 ASP A CA 1
ATOM 629 C C . ASP A 1 82 ? 3.365 -11.387 -6.304 1.00 90.94 82 ASP A C 1
ATOM 631 O O . ASP A 1 82 ? 3.767 -10.226 -6.410 1.00 90.94 82 ASP A O 1
ATOM 635 N N . ALA A 1 83 ? 3.347 -12.022 -5.130 1.00 91.31 83 ALA A N 1
ATOM 636 C CA . ALA A 1 83 ? 3.743 -11.404 -3.868 1.00 91.31 83 ALA A CA 1
ATOM 637 C C . ALA A 1 83 ? 5.205 -10.922 -3.850 1.00 91.31 83 ALA A C 1
ATOM 639 O O . ALA A 1 83 ? 5.517 -9.951 -3.166 1.00 91.31 83 ALA A O 1
ATOM 640 N N . VAL A 1 84 ? 6.109 -11.556 -4.607 1.00 92.06 84 VAL A N 1
ATOM 641 C CA . VAL A 1 84 ? 7.515 -11.125 -4.697 1.00 92.06 84 VAL A CA 1
ATOM 642 C C . VAL A 1 84 ? 7.627 -9.823 -5.490 1.00 92.06 84 VAL A C 1
ATOM 644 O O . VAL A 1 84 ? 8.406 -8.940 -5.126 1.00 92.06 84 VAL A O 1
ATOM 647 N N . VAL A 1 85 ? 6.828 -9.679 -6.552 1.00 94.44 85 VAL A N 1
ATOM 648 C CA . VAL A 1 85 ? 6.742 -8.440 -7.339 1.00 94.44 85 VAL A CA 1
ATOM 649 C C . VAL A 1 85 ? 6.171 -7.311 -6.484 1.00 94.44 85 VAL A C 1
ATOM 651 O O . VAL A 1 85 ? 6.755 -6.225 -6.451 1.00 94.44 85 VAL A O 1
ATOM 654 N N . ARG A 1 86 ? 5.101 -7.585 -5.726 1.00 95.56 86 ARG A N 1
ATOM 655 C CA . ARG A 1 86 ? 4.516 -6.611 -4.794 1.00 95.56 86 ARG A CA 1
ATOM 656 C C . ARG A 1 86 ? 5.488 -6.173 -3.712 1.00 95.56 86 ARG A C 1
ATOM 658 O O . ARG A 1 86 ? 5.678 -4.977 -3.537 1.00 95.56 86 ARG A O 1
ATOM 665 N N . LEU A 1 87 ? 6.183 -7.113 -3.068 1.00 94.94 87 LEU A N 1
ATOM 666 C CA . LEU A 1 87 ? 7.187 -6.797 -2.049 1.00 94.94 87 LEU A CA 1
ATOM 667 C C . LEU A 1 87 ? 8.266 -5.850 -2.596 1.00 94.94 87 LEU A C 1
ATOM 669 O O . LEU A 1 87 ? 8.626 -4.866 -1.951 1.00 94.94 87 LEU A O 1
ATOM 673 N N . ARG A 1 88 ? 8.750 -6.097 -3.821 1.00 95.75 88 ARG A N 1
ATOM 674 C CA . ARG A 1 88 ? 9.725 -5.204 -4.461 1.00 95.75 88 ARG A CA 1
ATOM 675 C C . ARG A 1 88 ? 9.135 -3.824 -4.759 1.00 95.75 88 ARG A C 1
ATOM 677 O O . ARG A 1 88 ? 9.831 -2.827 -4.569 1.00 95.75 88 ARG A O 1
ATOM 684 N N . ALA A 1 89 ? 7.887 -3.757 -5.223 1.00 97.12 89 ALA A N 1
ATOM 685 C CA . ALA A 1 89 ? 7.190 -2.496 -5.463 1.00 97.12 89 ALA A CA 1
ATOM 686 C C . ALA A 1 89 ? 6.974 -1.709 -4.168 1.00 97.12 89 ALA A C 1
ATOM 688 O O . ALA A 1 89 ? 7.179 -0.500 -4.158 1.00 97.12 89 ALA A O 1
ATOM 689 N N . HIS A 1 90 ? 6.647 -2.391 -3.073 1.00 96.62 90 HIS A N 1
ATOM 690 C CA . HIS A 1 90 ? 6.523 -1.800 -1.748 1.00 96.62 90 HIS A CA 1
ATOM 691 C C . HIS A 1 90 ? 7.850 -1.151 -1.319 1.00 96.62 90 HIS A C 1
ATOM 693 O O . HIS A 1 90 ? 7.890 0.037 -1.002 1.00 96.62 90 HIS A O 1
ATOM 699 N N . ASP A 1 91 ? 8.969 -1.878 -1.401 1.00 96.31 91 ASP A N 1
ATOM 700 C CA . ASP A 1 91 ? 10.303 -1.336 -1.094 1.00 96.31 91 ASP A CA 1
ATOM 701 C C . ASP A 1 91 ? 10.702 -0.170 -2.014 1.00 96.31 91 ASP A C 1
ATOM 703 O O . ASP A 1 91 ? 11.386 0.773 -1.603 1.00 96.31 91 ASP A O 1
ATOM 707 N N . ALA A 1 92 ? 10.322 -0.238 -3.289 1.00 96.94 92 ALA A N 1
ATOM 708 C CA . ALA A 1 92 ? 10.536 0.835 -4.252 1.00 96.94 92 ALA A CA 1
ATOM 709 C C . ALA A 1 92 ? 9.711 2.083 -3.911 1.00 96.94 92 ALA A C 1
ATOM 711 O O . ALA A 1 92 ? 10.269 3.179 -3.907 1.00 96.94 92 ALA A O 1
ATOM 712 N N . LEU A 1 93 ? 8.436 1.925 -3.547 1.00 97.38 93 LEU A N 1
ATOM 713 C CA . LEU A 1 93 ? 7.564 3.014 -3.103 1.00 97.38 93 LEU A CA 1
ATOM 714 C C . LEU A 1 93 ? 8.074 3.657 -1.823 1.00 97.38 93 LEU A C 1
ATOM 716 O O . LEU A 1 93 ? 8.082 4.877 -1.746 1.00 97.38 93 LEU A O 1
ATOM 720 N N . ARG A 1 94 ? 8.577 2.883 -0.856 1.00 95.69 94 ARG A N 1
ATOM 721 C CA . ARG A 1 94 ? 9.165 3.449 0.368 1.00 95.69 94 ARG A CA 1
ATOM 722 C C . ARG A 1 94 ? 10.380 4.323 0.081 1.00 95.69 94 ARG A C 1
ATOM 724 O O . ARG A 1 94 ? 10.476 5.437 0.586 1.00 95.69 94 ARG A O 1
ATOM 731 N N . ARG A 1 95 ? 11.291 3.847 -0.774 1.00 94.94 95 ARG A N 1
ATOM 732 C CA . ARG A 1 95 ? 12.443 4.645 -1.229 1.00 94.94 95 ARG A CA 1
ATOM 733 C C . ARG A 1 95 ? 11.997 5.878 -2.006 1.00 94.94 95 ARG A C 1
ATOM 735 O O . ARG A 1 95 ? 12.552 6.955 -1.815 1.00 94.94 95 ARG A O 1
ATOM 742 N N . TRP A 1 96 ? 10.993 5.721 -2.864 1.00 95.50 96 TRP A N 1
ATOM 743 C CA . TRP A 1 96 ? 10.453 6.814 -3.654 1.00 95.50 96 TRP A CA 1
ATOM 744 C C . TRP A 1 96 ? 9.714 7.849 -2.795 1.00 95.50 96 TRP A C 1
ATOM 746 O O . TRP A 1 96 ? 9.804 9.033 -3.066 1.00 95.50 96 TRP A O 1
ATOM 756 N N . ALA A 1 97 ? 9.000 7.450 -1.753 1.00 94.50 97 ALA A N 1
ATOM 757 C CA . ALA A 1 97 ? 8.213 8.363 -0.929 1.00 94.50 97 ALA A CA 1
ATOM 758 C C . ALA A 1 97 ? 9.050 9.098 0.127 1.00 94.50 97 ALA A C 1
ATOM 760 O O . ALA A 1 97 ? 8.533 9.986 0.798 1.00 94.50 97 ALA A O 1
ATOM 761 N N . SER A 1 98 ? 10.340 8.773 0.269 1.00 90.56 98 SER A N 1
ATOM 762 C CA . SER A 1 98 ? 11.256 9.480 1.167 1.00 90.56 98 SER A CA 1
ATOM 763 C C . SER A 1 98 ? 11.311 10.974 0.811 1.00 90.56 98 SER A C 1
ATOM 765 O O . SER A 1 98 ? 11.914 11.358 -0.194 1.00 90.56 98 SER A O 1
ATOM 767 N N . GLY A 1 99 ? 10.677 11.813 1.637 1.00 86.81 99 GLY A N 1
ATOM 768 C CA . GLY A 1 99 ? 10.514 13.255 1.401 1.00 86.81 99 GLY A CA 1
ATOM 769 C C . GLY A 1 99 ? 9.437 13.624 0.369 1.00 86.81 99 GLY A C 1
ATOM 770 O O . GLY A 1 99 ? 9.458 14.736 -0.150 1.00 86.81 99 GLY A O 1
ATOM 771 N N . ARG A 1 100 ? 8.540 12.689 0.023 1.00 91.00 100 ARG A N 1
ATOM 772 C CA . ARG A 1 100 ? 7.464 12.827 -0.980 1.00 91.00 100 ARG A CA 1
ATOM 773 C C . ARG A 1 100 ? 6.166 12.122 -0.547 1.00 91.00 100 ARG A C 1
ATOM 775 O O . ARG A 1 100 ? 5.434 11.591 -1.383 1.00 91.00 100 ARG A O 1
ATOM 782 N N . SER A 1 101 ? 5.882 12.087 0.754 1.00 91.44 101 SER A N 1
ATOM 783 C CA . SER A 1 101 ? 4.682 11.447 1.317 1.00 91.44 101 SER A CA 1
ATOM 784 C C . SER A 1 101 ? 3.390 12.012 0.713 1.00 91.44 101 SER A C 1
ATOM 786 O O . SER A 1 101 ? 2.535 11.246 0.273 1.00 91.44 101 SER A O 1
ATOM 788 N N . ASP A 1 102 ? 3.282 13.335 0.577 1.00 92.06 102 ASP A N 1
ATOM 789 C CA . ASP A 1 102 ? 2.112 13.994 -0.022 1.00 92.06 102 ASP A CA 1
ATOM 790 C C . ASP A 1 102 ? 1.873 13.575 -1.477 1.00 92.06 102 ASP A C 1
ATOM 792 O O . ASP A 1 102 ? 0.730 13.409 -1.912 1.00 92.06 102 ASP A O 1
ATOM 796 N N . ASP A 1 103 ? 2.945 13.392 -2.248 1.00 94.12 103 ASP A N 1
ATOM 797 C CA . ASP A 1 103 ? 2.850 12.940 -3.634 1.00 94.12 103 ASP A CA 1
ATOM 798 C C . ASP A 1 103 ? 2.362 11.487 -3.687 1.00 94.12 103 ASP A C 1
ATOM 800 O O . ASP A 1 103 ? 1.509 11.155 -4.514 1.00 94.12 103 ASP A O 1
ATOM 804 N N . LEU A 1 104 ? 2.838 10.632 -2.772 1.00 94.81 104 LEU A N 1
ATOM 805 C CA . LEU A 1 104 ? 2.347 9.260 -2.646 1.00 94.81 104 LEU A CA 1
ATOM 806 C C . LEU A 1 104 ? 0.859 9.233 -2.280 1.00 94.81 104 LEU A C 1
ATOM 808 O O . LEU A 1 104 ? 0.105 8.477 -2.889 1.00 94.81 104 LEU A O 1
ATOM 812 N N . VAL A 1 105 ? 0.413 10.074 -1.343 1.00 94.56 105 VAL A N 1
ATOM 813 C CA . VAL A 1 105 ? -1.006 10.181 -0.962 1.00 94.56 105 VAL A CA 1
ATOM 814 C C . VAL A 1 105 ? -1.862 10.600 -2.159 1.00 94.56 105 VAL A C 1
ATOM 816 O O . VAL A 1 105 ? -2.921 10.010 -2.394 1.00 94.56 105 VAL A O 1
ATOM 819 N N . ARG A 1 106 ? -1.403 11.568 -2.966 1.00 93.94 106 ARG A N 1
ATOM 820 C CA . ARG A 1 106 ? -2.110 11.979 -4.193 1.00 93.94 106 ARG A CA 1
ATOM 821 C C . ARG A 1 106 ? -2.182 10.850 -5.223 1.00 93.94 106 ARG A C 1
ATOM 823 O O . ARG A 1 106 ? -3.264 10.593 -5.755 1.00 93.94 106 ARG A O 1
ATOM 830 N N . ALA A 1 107 ? -1.075 10.149 -5.471 1.00 94.81 107 ALA A N 1
ATOM 831 C CA . ALA A 1 107 ? -1.045 9.003 -6.383 1.00 94.81 107 ALA A CA 1
ATOM 832 C C . ALA A 1 107 ? -1.962 7.864 -5.901 1.00 94.81 107 ALA A C 1
ATOM 834 O O . ALA A 1 107 ? -2.757 7.335 -6.677 1.00 94.81 107 ALA A O 1
ATOM 835 N N . ALA A 1 108 ? -1.912 7.529 -4.609 1.00 95.38 108 ALA A N 1
ATOM 836 C CA . ALA A 1 108 ? -2.750 6.500 -4.000 1.00 95.38 108 ALA A CA 1
ATOM 837 C C . ALA A 1 108 ? -4.243 6.858 -4.072 1.00 95.38 108 ALA A C 1
ATOM 839 O O . ALA A 1 108 ? -5.061 6.006 -4.407 1.00 95.38 108 ALA A O 1
ATOM 840 N N . THR A 1 109 ? -4.601 8.125 -3.846 1.00 93.94 109 THR A N 1
ATOM 841 C CA . THR A 1 109 ? -5.992 8.596 -3.963 1.00 93.94 109 THR A CA 1
ATOM 842 C C . THR A 1 109 ? -6.541 8.368 -5.373 1.00 93.94 109 THR A C 1
ATOM 844 O O . THR A 1 109 ? -7.608 7.773 -5.521 1.00 93.94 109 THR A O 1
ATOM 847 N N . SER A 1 110 ? -5.785 8.766 -6.402 1.00 92.31 110 SER A N 1
ATOM 848 C CA . SER A 1 110 ? -6.143 8.544 -7.813 1.00 92.31 110 SER A CA 1
ATOM 849 C C . SER A 1 110 ? -6.204 7.051 -8.171 1.00 92.31 110 SER A C 1
ATOM 851 O O . SER A 1 110 ? -7.112 6.586 -8.866 1.00 92.31 110 SER A O 1
ATOM 853 N N . PHE A 1 111 ? -5.272 6.255 -7.642 1.00 92.62 111 PHE A N 1
ATOM 854 C CA . PHE A 1 111 ? -5.256 4.808 -7.845 1.00 92.62 111 PHE A CA 1
ATOM 855 C C . PHE A 1 111 ? -6.539 4.139 -7.326 1.00 92.62 111 PHE A C 1
ATOM 857 O O . PHE A 1 111 ? -7.138 3.332 -8.040 1.00 92.62 111 PHE A O 1
ATOM 864 N N . LEU A 1 112 ? -6.995 4.511 -6.126 1.00 90.69 112 LEU A N 1
ATOM 865 C CA . LEU A 1 112 ? -8.196 3.949 -5.495 1.00 90.69 112 LEU A CA 1
ATOM 866 C C . LEU A 1 112 ? -9.508 4.344 -6.184 1.00 90.69 112 LEU A C 1
ATOM 868 O O . LEU A 1 112 ? -10.530 3.702 -5.967 1.00 90.69 112 LEU A O 1
ATOM 872 N N . GLU A 1 113 ? -9.529 5.398 -7.000 1.00 86.81 113 GLU A N 1
ATOM 873 C CA . GLU A 1 113 ? -10.719 5.758 -7.789 1.00 86.81 113 GLU A CA 1
ATOM 874 C C . GLU A 1 113 ? -10.952 4.816 -8.971 1.00 86.81 113 GLU A C 1
ATOM 876 O O . GLU A 1 113 ? -12.075 4.692 -9.457 1.00 86.81 113 GLU A O 1
ATOM 881 N N . SER A 1 114 ? -9.896 4.159 -9.451 1.00 79.81 114 SER A N 1
ATOM 882 C CA . SER A 1 114 ? -9.921 3.434 -10.722 1.00 79.81 114 SER A CA 1
ATOM 883 C C . SER A 1 114 ? -9.589 1.951 -10.603 1.00 79.81 114 SER A C 1
ATOM 885 O O . SER A 1 114 ? -9.719 1.229 -11.597 1.00 79.81 114 SER A O 1
ATOM 887 N N . ARG A 1 115 ? -9.147 1.474 -9.430 1.00 78.81 115 ARG A N 1
ATOM 888 C CA . ARG A 1 115 ? -8.630 0.109 -9.265 1.00 78.81 115 ARG A CA 1
ATOM 889 C C . ARG A 1 115 ? -8.997 -0.539 -7.938 1.00 78.81 115 ARG A C 1
ATOM 891 O O . ARG A 1 115 ? -9.129 0.117 -6.915 1.00 78.81 115 ARG A O 1
ATOM 898 N N . SER A 1 116 ? -9.064 -1.865 -7.989 1.00 83.06 116 SER A N 1
ATOM 899 C CA . SER A 1 116 ? -9.123 -2.778 -6.850 1.00 83.06 116 SER A CA 1
ATOM 900 C C . SER A 1 116 ? -7.968 -3.785 -6.921 1.00 83.06 116 SER A C 1
ATOM 902 O O . SER A 1 116 ? -7.244 -3.841 -7.925 1.00 83.06 116 SER A O 1
ATOM 904 N N . GLY A 1 117 ? -7.795 -4.586 -5.869 1.00 88.00 117 GLY A N 1
ATOM 905 C CA . GLY A 1 117 ? -6.847 -5.700 -5.840 1.00 88.00 117 GLY A CA 1
ATOM 906 C C . GLY A 1 117 ? -5.861 -5.637 -4.672 1.00 88.00 117 GLY A C 1
ATOM 907 O O . GLY A 1 117 ? -6.056 -4.853 -3.740 1.00 88.00 117 GLY A O 1
ATOM 908 N N . PRO A 1 118 ? -4.795 -6.457 -4.712 1.00 91.56 118 PRO A N 1
ATOM 909 C CA . PRO A 1 118 ? -3.839 -6.589 -3.614 1.00 91.56 118 PRO A CA 1
ATOM 910 C C . PRO A 1 118 ? -3.236 -5.265 -3.129 1.00 91.56 118 PRO A C 1
ATOM 912 O O . PRO A 1 118 ? -3.028 -5.098 -1.930 1.00 91.56 118 PRO A O 1
ATOM 915 N N . ALA A 1 119 ? -3.017 -4.297 -4.027 1.00 93.50 119 ALA A N 1
ATOM 916 C CA . ALA A 1 119 ? -2.460 -2.999 -3.649 1.00 93.50 119 ALA A CA 1
ATOM 917 C C . ALA A 1 119 ? -3.343 -2.245 -2.647 1.00 93.50 119 ALA A C 1
ATOM 919 O O . ALA A 1 119 ? -2.814 -1.568 -1.774 1.00 93.50 119 ALA A O 1
ATOM 920 N N . VAL A 1 120 ? -4.671 -2.375 -2.742 1.00 94.00 120 VAL A N 1
ATOM 921 C CA . VAL A 1 120 ? -5.615 -1.701 -1.832 1.00 94.00 120 VAL A CA 1
ATOM 922 C C . VAL A 1 120 ? -5.403 -2.163 -0.390 1.00 94.00 120 VAL A C 1
ATOM 924 O O . VAL A 1 120 ? -5.459 -1.354 0.529 1.00 94.00 120 VAL A O 1
ATOM 927 N N . ARG A 1 121 ? -5.078 -3.447 -0.206 1.00 93.69 121 ARG A N 1
ATOM 928 C CA . ARG A 1 121 ? -4.805 -4.053 1.102 1.00 93.69 121 ARG A CA 1
ATOM 929 C C . ARG A 1 121 ? -3.442 -3.647 1.653 1.00 93.69 121 ARG A C 1
ATOM 931 O O . ARG A 1 121 ? -3.290 -3.470 2.849 1.00 93.69 121 ARG A O 1
ATOM 938 N N . GLU A 1 122 ? -2.447 -3.476 0.786 1.00 93.44 122 GLU A N 1
ATOM 939 C CA . GLU A 1 122 ? -1.088 -3.111 1.210 1.00 93.44 122 GLU A CA 1
ATOM 940 C C . G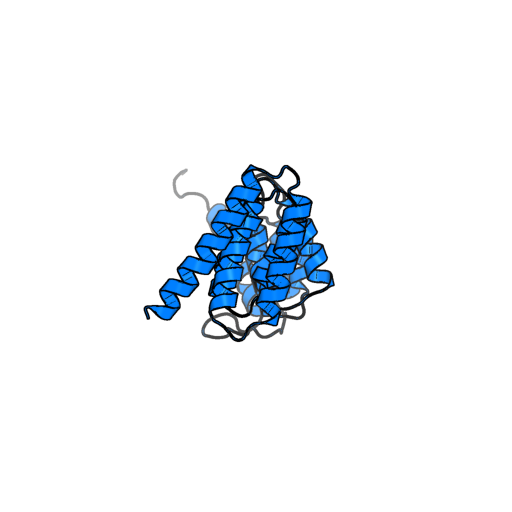LU A 1 122 ? -0.914 -1.600 1.442 1.00 93.44 122 GLU A C 1
ATOM 942 O O . GLU A 1 122 ? -0.038 -1.185 2.208 1.00 93.44 122 GLU A O 1
ATOM 947 N N . LEU A 1 123 ? -1.756 -0.775 0.811 1.00 94.94 123 LEU A N 1
ATOM 948 C CA . LEU A 1 123 ? -1.687 0.685 0.863 1.00 94.94 123 LEU A CA 1
ATOM 949 C C . LEU A 1 123 ? -1.706 1.267 2.285 1.00 94.94 123 LEU A C 1
ATOM 951 O O . LEU A 1 123 ? -0.848 2.109 2.543 1.00 94.94 123 LEU A O 1
ATOM 955 N N . PRO A 1 124 ? -2.589 0.854 3.218 1.00 95.44 124 PRO A N 1
ATOM 956 C CA . PRO A 1 124 ? -2.588 1.384 4.581 1.00 95.44 124 PRO A CA 1
ATOM 957 C C . PRO A 1 124 ? -1.224 1.301 5.271 1.00 95.44 124 PRO A C 1
ATOM 959 O O . PRO A 1 124 ? -0.707 2.306 5.763 1.00 95.44 124 PRO A O 1
ATOM 962 N N . SER A 1 125 ? -0.605 0.118 5.236 1.00 93.19 125 SER A N 1
ATOM 963 C CA . SER A 1 125 ? 0.707 -0.111 5.843 1.00 93.19 125 SER A CA 1
ATOM 964 C C . SER A 1 125 ? 1.812 0.697 5.155 1.00 93.19 125 SER A C 1
ATOM 966 O O . SER A 1 125 ? 2.664 1.276 5.827 1.00 93.19 125 SER A O 1
ATOM 968 N N . LEU A 1 126 ? 1.775 0.794 3.821 1.00 94.50 126 LEU A N 1
ATOM 969 C CA . LEU A 1 126 ? 2.738 1.571 3.044 1.00 94.50 126 LEU A CA 1
ATOM 970 C C . LEU A 1 126 ? 2.632 3.066 3.362 1.00 94.50 126 LEU A C 1
ATOM 972 O O . LEU A 1 126 ? 3.649 3.726 3.564 1.00 94.50 126 LEU A O 1
ATOM 976 N N . LEU A 1 127 ? 1.410 3.596 3.396 1.00 93.75 127 LEU A N 1
ATOM 977 C CA . LEU A 1 127 ? 1.127 5.001 3.679 1.00 93.75 127 LEU A CA 1
ATOM 978 C C . LEU A 1 127 ? 1.628 5.392 5.067 1.00 93.75 127 LEU A C 1
ATOM 980 O O . LEU A 1 127 ? 2.282 6.420 5.206 1.00 93.75 127 LEU A O 1
ATOM 984 N N . LEU A 1 128 ? 1.396 4.547 6.072 1.00 91.81 128 LEU A N 1
ATOM 985 C CA . LEU A 1 128 ? 1.932 4.771 7.410 1.00 91.81 128 LEU A CA 1
ATOM 986 C C . LEU A 1 128 ? 3.466 4.678 7.429 1.00 91.81 128 LEU A C 1
ATOM 988 O O . LEU A 1 128 ? 4.134 5.553 7.967 1.00 91.81 128 LEU A O 1
ATOM 992 N N . ALA A 1 129 ? 4.044 3.659 6.786 1.00 90.44 129 ALA A N 1
ATOM 993 C CA . ALA A 1 129 ? 5.493 3.440 6.753 1.00 90.44 129 ALA A CA 1
ATOM 994 C C . ALA A 1 129 ? 6.282 4.494 5.953 1.00 90.44 129 ALA A C 1
ATOM 996 O O . ALA A 1 129 ? 7.518 4.470 5.962 1.00 90.44 129 ALA A O 1
ATOM 997 N N . THR A 1 130 ? 5.586 5.357 5.214 1.00 90.19 130 THR A N 1
ATOM 998 C CA . THR A 1 130 ? 6.153 6.446 4.405 1.00 90.19 130 THR A CA 1
ATOM 999 C C . THR A 1 130 ? 5.687 7.825 4.849 1.00 90.19 130 THR A C 1
ATOM 1001 O O . THR A 1 130 ? 6.135 8.819 4.276 1.00 90.19 130 THR A O 1
ATOM 1004 N N . ALA A 1 131 ? 4.815 7.894 5.858 1.00 87.69 131 ALA A N 1
ATOM 1005 C CA . ALA A 1 131 ? 4.425 9.145 6.474 1.00 87.69 131 ALA A CA 1
ATOM 1006 C C . ALA A 1 131 ? 5.656 9.829 7.081 1.00 87.69 131 ALA A C 1
ATOM 1008 O O . ALA A 1 131 ? 6.585 9.175 7.563 1.00 87.69 131 ALA A O 1
ATOM 1009 N N . ASP A 1 132 ? 5.661 11.158 7.028 1.00 83.25 132 ASP A N 1
ATOM 1010 C CA . ASP A 1 132 ? 6.644 11.949 7.756 1.00 83.25 132 ASP A CA 1
ATOM 1011 C C . ASP A 1 132 ? 6.404 11.734 9.262 1.00 83.25 132 ASP A C 1
ATOM 1013 O O . ASP A 1 132 ? 5.272 11.945 9.700 1.00 83.25 132 ASP A O 1
ATOM 1017 N N . PRO A 1 133 ? 7.411 11.316 10.055 1.00 78.31 133 PRO A N 1
ATOM 1018 C CA . PRO A 1 133 ? 7.253 11.132 11.497 1.00 78.31 133 PRO A CA 1
ATOM 1019 C C . PRO A 1 133 ? 6.765 12.383 12.235 1.00 78.31 133 PRO A C 1
ATOM 1021 O O . PRO A 1 133 ? 6.157 12.261 13.295 1.00 78.31 133 PRO A O 1
ATOM 1024 N N . GLU A 1 134 ? 7.054 13.574 11.703 1.00 80.06 134 GLU A N 1
ATOM 1025 C CA . GLU A 1 134 ? 6.624 14.858 12.271 1.00 80.06 134 GLU A CA 1
ATOM 1026 C C . GLU A 1 134 ? 5.382 15.427 11.563 1.00 80.06 134 GLU A C 1
ATOM 1028 O O . GLU A 1 134 ? 4.796 16.414 12.016 1.00 80.06 134 GLU A O 1
ATOM 1033 N N . GLY A 1 135 ? 4.979 14.820 10.444 1.00 77.88 135 GLY A N 1
ATOM 1034 C CA . GLY A 1 135 ? 3.825 15.228 9.656 1.00 77.88 135 GLY A CA 1
ATOM 1035 C C . GLY A 1 135 ? 2.541 14.501 10.063 1.00 77.88 135 GLY A C 1
ATOM 1036 O O . GLY A 1 135 ? 2.571 13.476 10.744 1.00 77.88 135 GLY A O 1
ATOM 1037 N N . PRO A 1 136 ? 1.374 15.010 9.637 1.00 79.38 136 PRO A N 1
ATOM 1038 C CA . PRO A 1 136 ? 0.119 14.320 9.882 1.00 79.38 136 PRO A CA 1
ATOM 1039 C C . PRO A 1 136 ? 0.090 12.988 9.123 1.00 79.38 136 PRO A C 1
ATOM 1041 O O . PRO A 1 136 ? 0.418 12.923 7.934 1.00 79.38 136 PRO A O 1
ATOM 1044 N N . ALA A 1 137 ? -0.378 11.931 9.787 1.00 84.94 137 ALA A N 1
ATOM 1045 C CA . ALA A 1 137 ? -0.720 10.690 9.106 1.00 84.94 137 ALA A CA 1
ATOM 1046 C C . ALA A 1 137 ? -1.785 10.960 8.019 1.00 84.94 137 ALA A C 1
ATOM 1048 O O . ALA A 1 137 ? -2.615 11.865 8.178 1.00 84.94 137 ALA A O 1
ATOM 1049 N N . PRO A 1 138 ? -1.829 10.176 6.923 1.00 90.56 138 PRO A N 1
ATOM 1050 C CA . PRO A 1 138 ? -2.788 10.365 5.832 1.00 90.56 138 PRO A CA 1
ATOM 1051 C C . PRO A 1 138 ? -4.196 9.866 6.206 1.00 90.56 138 PRO A C 1
ATOM 1053 O O . PRO A 1 138 ? -4.805 9.054 5.506 1.00 90.56 138 PRO A O 1
ATOM 1056 N N . MET A 1 139 ? -4.731 10.375 7.318 1.00 90.75 139 MET A N 1
ATOM 1057 C CA . MET A 1 139 ? -5.960 9.919 7.961 1.00 90.75 139 MET A CA 1
ATOM 1058 C C . MET A 1 139 ? -7.160 9.944 7.025 1.00 90.75 139 MET A C 1
ATOM 1060 O O . MET A 1 139 ? -7.921 8.987 7.002 1.00 90.75 139 MET A O 1
ATOM 1064 N N . GLY A 1 140 ? -7.309 10.974 6.187 1.00 90.75 140 GLY A N 1
ATOM 1065 C CA . GLY A 1 140 ? -8.416 11.029 5.226 1.00 90.75 140 GLY A CA 1
ATOM 1066 C C . GLY A 1 140 ? -8.449 9.828 4.271 1.00 90.75 140 GLY A C 1
ATOM 1067 O O . GLY A 1 140 ? -9.523 9.324 3.948 1.00 90.75 140 GLY A O 1
ATOM 1068 N N . LEU A 1 141 ? -7.279 9.329 3.860 1.00 92.69 141 LEU A N 1
ATOM 1069 C CA . LEU A 1 141 ? -7.173 8.170 2.977 1.00 92.69 141 LEU A CA 1
ATOM 1070 C C . LEU A 1 141 ? -7.366 6.854 3.741 1.00 92.69 141 LEU A C 1
ATOM 1072 O O . LEU A 1 141 ? -8.045 5.961 3.240 1.00 92.69 141 LEU A O 1
ATOM 1076 N N . LEU A 1 142 ? -6.824 6.752 4.959 1.00 94.62 142 LEU A N 1
ATOM 1077 C CA . LEU A 1 142 ? -7.020 5.585 5.826 1.00 94.62 142 LEU A CA 1
ATOM 1078 C C . LEU A 1 142 ? -8.494 5.405 6.213 1.00 94.62 142 LEU A C 1
ATOM 1080 O O . LEU A 1 142 ? -9.016 4.299 6.129 1.00 94.62 142 LEU A O 1
ATOM 1084 N N . LEU A 1 143 ? -9.195 6.491 6.547 1.00 93.56 143 LEU A N 1
ATOM 1085 C CA . LEU A 1 143 ? -10.630 6.461 6.844 1.00 93.56 143 LEU A CA 1
ATOM 1086 C C . LEU A 1 143 ? -11.450 6.024 5.630 1.00 93.56 143 LEU A C 1
ATOM 1088 O O . LEU A 1 143 ? -12.342 5.197 5.765 1.00 93.56 143 LEU A O 1
ATOM 1092 N N . ARG A 1 144 ? -11.106 6.504 4.429 1.00 93.44 144 ARG A N 1
ATOM 1093 C CA . ARG A 1 144 ? -11.741 6.037 3.188 1.00 93.44 144 ARG A CA 1
ATOM 1094 C C . ARG A 1 144 ? -11.530 4.535 2.960 1.00 93.44 144 ARG A C 1
ATOM 1096 O O . ARG A 1 144 ? -12.435 3.875 2.464 1.00 93.44 144 ARG A O 1
ATOM 1103 N N . LEU A 1 145 ? -10.350 4.004 3.286 1.00 94.81 145 LEU A N 1
ATOM 1104 C CA . LEU A 1 145 ? -10.044 2.574 3.150 1.00 94.81 145 LEU A CA 1
ATOM 1105 C C . LEU A 1 145 ? -10.749 1.714 4.209 1.00 94.81 145 LEU A C 1
ATOM 1107 O O . LEU A 1 145 ? -11.027 0.547 3.957 1.00 94.81 145 LEU A O 1
ATOM 1111 N N . LEU A 1 146 ? -11.096 2.284 5.362 1.00 94.94 146 LEU A N 1
ATOM 1112 C CA . LEU A 1 146 ? -11.896 1.610 6.387 1.00 94.94 146 LEU A CA 1
ATOM 1113 C C . LEU A 1 146 ? -13.325 1.300 5.889 1.00 94.94 146 LEU A C 1
ATOM 1115 O O . LEU A 1 146 ? -13.895 0.253 6.214 1.00 94.94 146 LEU A O 1
ATOM 1119 N N . ASP A 1 147 ? -13.858 2.160 5.020 1.00 93.94 147 ASP A N 1
ATOM 1120 C CA . ASP A 1 147 ? -15.129 1.980 4.305 1.00 93.94 147 ASP A CA 1
ATOM 1121 C C . ASP A 1 147 ? -15.022 1.071 3.055 1.00 93.94 147 ASP A C 1
ATOM 1123 O O . ASP A 1 147 ? -16.030 0.825 2.385 1.00 93.94 147 ASP A O 1
ATOM 1127 N N . ASP A 1 148 ? -13.835 0.554 2.707 1.00 94.06 148 ASP A N 1
ATOM 1128 C CA . ASP A 1 148 ? -13.648 -0.248 1.488 1.00 94.06 148 ASP A CA 1
ATOM 1129 C C . ASP A 1 148 ? -14.421 -1.581 1.558 1.00 94.06 148 ASP A C 1
ATOM 1131 O O . ASP A 1 148 ? -14.365 -2.277 2.572 1.00 94.06 148 ASP A O 1
ATOM 1135 N N . PRO A 1 149 ? -15.151 -2.004 0.510 1.00 92.19 149 PRO A N 1
ATOM 1136 C CA . PRO A 1 149 ? -15.897 -3.264 0.545 1.00 92.19 149 PRO A CA 1
ATOM 1137 C C . PRO A 1 149 ? -15.021 -4.508 0.778 1.00 92.19 149 PRO A C 1
ATOM 1139 O O . PRO A 1 149 ? -15.546 -5.536 1.215 1.00 92.19 149 PRO A O 1
ATOM 1142 N N . ASP A 1 150 ? -13.718 -4.448 0.493 1.00 93.06 150 ASP A N 1
ATOM 1143 C CA . ASP A 1 150 ? -12.766 -5.503 0.824 1.00 93.06 150 ASP A CA 1
ATOM 1144 C C . ASP A 1 150 ? -12.429 -5.487 2.324 1.00 93.06 150 ASP A C 1
ATOM 1146 O O . ASP A 1 150 ? -11.744 -4.600 2.833 1.00 93.06 150 ASP A O 1
ATOM 1150 N N . ALA A 1 151 ? -12.891 -6.518 3.035 1.00 95.00 151 ALA A N 1
ATOM 1151 C CA . ALA A 1 151 ? -12.695 -6.669 4.473 1.00 95.00 151 ALA A CA 1
ATOM 1152 C C . ALA A 1 151 ? -11.214 -6.659 4.883 1.00 95.00 151 ALA A C 1
ATOM 1154 O O . ALA A 1 151 ? -10.878 -6.116 5.935 1.00 95.00 151 ALA A O 1
ATOM 1155 N N . ASP A 1 152 ? -10.331 -7.233 4.058 1.00 94.38 152 ASP A N 1
ATOM 1156 C CA . ASP A 1 152 ? -8.898 -7.264 4.351 1.00 94.38 152 ASP A CA 1
ATOM 1157 C C . ASP A 1 152 ? -8.294 -5.855 4.212 1.00 94.38 152 ASP A C 1
ATOM 1159 O O . ASP A 1 152 ? -7.450 -5.466 5.013 1.00 94.38 152 ASP A O 1
ATOM 1163 N N . ALA A 1 153 ? -8.753 -5.053 3.243 1.00 95.12 153 ALA A N 1
ATOM 1164 C CA . ALA A 1 153 ? -8.300 -3.669 3.095 1.00 95.12 153 ALA A CA 1
ATOM 1165 C C . ALA A 1 153 ? -8.774 -2.784 4.253 1.00 95.12 153 ALA A C 1
ATOM 1167 O O . ALA A 1 153 ? -7.986 -2.016 4.808 1.00 95.12 153 ALA A O 1
ATOM 1168 N N . ALA A 1 154 ? -10.035 -2.938 4.661 1.00 96.25 154 ALA A N 1
ATOM 1169 C CA . ALA A 1 154 ? -10.575 -2.243 5.823 1.00 96.25 154 ALA A CA 1
ATOM 1170 C C . ALA A 1 154 ? -9.849 -2.631 7.121 1.00 96.25 154 ALA A C 1
ATOM 1172 O O . ALA A 1 154 ? -9.563 -1.771 7.953 1.00 96.25 154 ALA A O 1
ATOM 1173 N N . ALA A 1 155 ? -9.500 -3.908 7.287 1.00 96.00 155 ALA A N 1
ATOM 1174 C CA . ALA A 1 155 ? -8.713 -4.381 8.421 1.00 96.00 155 ALA A CA 1
ATOM 1175 C C . ALA A 1 155 ? -7.306 -3.769 8.458 1.00 96.00 155 ALA A C 1
ATOM 1177 O O . ALA A 1 155 ? -6.873 -3.292 9.505 1.00 96.00 155 ALA A O 1
ATOM 1178 N N . GLU A 1 156 ? -6.612 -3.733 7.321 1.00 95.81 156 GLU A N 1
ATOM 1179 C CA . GLU A 1 156 ? -5.291 -3.102 7.214 1.00 95.81 156 GLU A CA 1
ATOM 1180 C C . GLU A 1 156 ? -5.366 -1.591 7.489 1.00 95.81 156 GLU A C 1
ATOM 1182 O O . GLU A 1 156 ? -4.494 -1.035 8.159 1.00 95.81 156 GLU A O 1
ATOM 1187 N N . ALA A 1 157 ? -6.444 -0.924 7.063 1.00 96.44 157 ALA A N 1
ATOM 1188 C CA . ALA A 1 157 ? -6.716 0.466 7.421 1.00 96.44 157 ALA A CA 1
ATOM 1189 C C . ALA A 1 157 ? -6.919 0.650 8.930 1.00 96.44 157 ALA A C 1
ATOM 1191 O O . ALA A 1 157 ? -6.316 1.551 9.514 1.00 96.44 157 ALA A O 1
ATOM 1192 N N . ALA A 1 158 ? -7.697 -0.221 9.578 1.00 96.19 158 ALA A N 1
ATOM 1193 C CA . ALA A 1 158 ? -7.893 -0.185 11.026 1.00 96.19 158 ALA A CA 1
ATOM 1194 C C . ALA A 1 158 ? -6.571 -0.367 11.788 1.00 96.19 158 ALA A C 1
ATOM 1196 O O . ALA A 1 158 ? -6.287 0.389 12.717 1.00 96.19 158 ALA A O 1
ATOM 1197 N N . CYS A 1 159 ? -5.738 -1.323 11.364 1.00 94.94 159 CYS A N 1
ATOM 1198 C CA . CYS A 1 159 ? -4.403 -1.541 11.921 1.00 94.94 159 CYS A CA 1
ATOM 1199 C C . CYS A 1 159 ? -3.499 -0.316 11.744 1.00 94.94 159 CYS A C 1
ATOM 1201 O O . CYS A 1 159 ? -2.823 0.083 12.690 1.00 94.94 159 CYS A O 1
ATOM 1203 N N . ALA A 1 160 ? -3.496 0.299 10.557 1.00 94.81 160 ALA A N 1
ATOM 1204 C CA . ALA A 1 160 ? -2.692 1.488 10.287 1.00 94.81 160 ALA A CA 1
ATOM 1205 C C . ALA A 1 160 ? -3.134 2.688 11.138 1.00 94.81 160 ALA A C 1
ATOM 1207 O O . ALA A 1 160 ? -2.283 3.381 11.683 1.00 94.81 160 ALA A O 1
ATOM 1208 N N . ILE A 1 161 ? -4.445 2.902 11.300 1.00 94.12 161 ILE A N 1
ATOM 1209 C CA . ILE A 1 161 ? -5.001 3.946 12.174 1.00 94.12 161 ILE A CA 1
ATOM 1210 C C . ILE A 1 161 ? -4.608 3.693 13.632 1.00 94.12 161 ILE A C 1
ATOM 1212 O O . ILE A 1 161 ? -4.132 4.595 14.306 1.00 94.12 161 ILE A O 1
ATOM 1216 N N . ALA A 1 162 ? -4.747 2.459 14.121 1.00 92.44 162 ALA A N 1
ATOM 1217 C CA . ALA A 1 162 ? -4.355 2.120 15.488 1.00 92.44 162 ALA A CA 1
ATOM 1218 C C . ALA A 1 162 ? -2.845 2.298 15.743 1.00 92.44 162 ALA A C 1
ATOM 1220 O O . ALA A 1 162 ? -2.425 2.501 16.878 1.00 92.44 162 ALA A O 1
ATOM 1221 N N . ALA A 1 163 ? -2.021 2.226 14.698 1.00 91.00 163 ALA A N 1
ATOM 1222 C CA . ALA A 1 163 ? -0.577 2.382 14.795 1.00 91.00 163 ALA A CA 1
ATOM 1223 C C . ALA A 1 163 ? -0.096 3.847 14.749 1.00 91.00 163 ALA A C 1
ATOM 1225 O O . ALA A 1 163 ? 1.103 4.073 14.908 1.00 91.00 163 ALA A O 1
ATOM 1226 N N . THR A 1 164 ? -0.979 4.838 14.556 1.00 87.75 164 THR A N 1
ATOM 1227 C CA . THR A 1 164 ? -0.589 6.262 14.615 1.00 87.75 164 THR A CA 1
ATOM 1228 C C . THR A 1 164 ? -0.403 6.781 16.040 1.00 87.75 164 THR A C 1
ATOM 1230 O O . THR A 1 164 ? 0.112 7.882 16.200 1.00 87.75 164 THR A O 1
ATOM 1233 N N . ASP A 1 165 ? -0.827 6.015 17.054 1.00 77.44 165 ASP A N 1
ATOM 1234 C CA . ASP A 1 165 ? -0.811 6.404 18.476 1.00 77.44 165 ASP A CA 1
ATOM 1235 C C . ASP A 1 165 ? -1.519 7.750 18.754 1.00 77.44 165 ASP A C 1
ATOM 1237 O O . ASP A 1 165 ? -1.191 8.480 19.685 1.00 77.44 165 ASP A O 1
ATOM 1241 N N . ASP A 1 166 ? -2.507 8.089 17.917 1.00 81.94 166 ASP A N 1
ATOM 1242 C CA . ASP A 1 166 ? -3.306 9.311 18.021 1.00 81.94 166 ASP A CA 1
ATOM 1243 C C . ASP A 1 166 ? -4.692 8.974 18.611 1.00 81.94 166 ASP A C 1
ATOM 1245 O O . ASP A 1 166 ? -5.476 8.259 17.972 1.00 81.94 166 ASP A O 1
ATOM 1249 N N . PRO A 1 167 ? -5.028 9.475 19.818 1.00 81.44 167 PRO A N 1
ATOM 1250 C CA . PRO A 1 167 ? -6.321 9.244 20.461 1.00 81.44 167 PRO A CA 1
ATOM 1251 C C . PRO A 1 167 ? -7.531 9.608 19.593 1.00 81.44 167 PRO A C 1
ATOM 1253 O O . PRO A 1 167 ? -8.548 8.907 19.642 1.00 81.44 167 PRO A O 1
ATOM 1256 N N . ASP A 1 168 ? -7.435 10.662 18.780 1.00 82.81 168 ASP A N 1
ATOM 1257 C CA . ASP A 1 168 ? -8.526 11.080 17.897 1.00 82.81 168 ASP A CA 1
ATOM 1258 C C . ASP A 1 168 ? -8.689 10.095 16.729 1.00 82.81 168 ASP A C 1
ATOM 1260 O O . ASP A 1 168 ? -9.812 9.787 16.314 1.00 82.81 168 ASP A O 1
ATOM 1264 N N . ALA A 1 169 ? -7.584 9.513 16.254 1.00 83.62 169 ALA A N 1
ATOM 1265 C CA . ALA A 1 169 ? -7.596 8.462 15.241 1.00 83.62 169 ALA A CA 1
ATOM 1266 C C . ALA A 1 169 ? -8.301 7.193 15.760 1.00 83.62 169 ALA A C 1
ATOM 1268 O O . ALA A 1 169 ? -9.102 6.587 15.043 1.00 83.62 169 ALA A O 1
ATOM 1269 N N . PHE A 1 170 ? -8.107 6.838 17.036 1.00 85.38 170 PHE A N 1
ATOM 1270 C CA . PHE A 1 170 ? -8.819 5.720 17.669 1.00 85.38 170 PHE A CA 1
ATOM 1271 C C . PHE A 1 170 ? -10.330 5.940 17.770 1.00 85.38 170 PHE A C 1
ATOM 1273 O O . PHE A 1 170 ? -11.096 4.987 17.595 1.00 85.38 170 PHE A O 1
ATOM 1280 N N . GLN A 1 171 ? -10.792 7.172 18.014 1.00 89.19 171 GLN A N 1
ATOM 1281 C CA . GLN A 1 171 ? -12.232 7.468 18.035 1.00 89.19 171 GLN A CA 1
ATOM 1282 C C . GLN A 1 171 ? -12.895 7.146 16.694 1.00 89.19 171 GLN A C 1
ATOM 1284 O O . GLN A 1 171 ? -14.044 6.699 16.663 1.00 89.19 171 GLN A O 1
ATOM 1289 N N . ALA A 1 172 ? -12.160 7.296 15.592 1.00 91.19 172 ALA A N 1
ATOM 1290 C CA . ALA A 1 172 ? -12.661 6.979 14.263 1.00 91.19 172 ALA A CA 1
ATOM 1291 C C . ALA A 1 172 ? -12.855 5.470 14.016 1.00 91.19 172 ALA A C 1
ATOM 1293 O O . ALA A 1 172 ? -13.595 5.101 13.105 1.00 91.19 172 ALA A O 1
ATOM 1294 N N . LEU A 1 173 ? -12.257 4.598 14.838 1.00 94.44 173 LEU A N 1
ATOM 1295 C CA . LEU A 1 173 ? -12.453 3.147 14.761 1.00 94.44 173 LEU A CA 1
ATOM 1296 C C . LEU A 1 173 ? -13.743 2.682 15.450 1.00 94.44 173 LEU A C 1
ATOM 1298 O O . LEU A 1 173 ? -14.328 1.682 15.041 1.00 94.44 173 LEU A O 1
ATOM 1302 N N . LEU A 1 174 ? -14.233 3.402 16.466 1.00 93.62 174 LEU A N 1
ATOM 1303 C CA . LEU A 1 174 ? -15.393 2.982 17.269 1.00 93.62 174 LEU A CA 1
ATOM 1304 C C . LEU A 1 174 ? -16.658 2.623 16.464 1.00 93.62 174 LEU A C 1
ATOM 1306 O O . LEU A 1 174 ? -17.318 1.648 16.835 1.00 93.62 174 LEU A O 1
ATOM 1310 N N . PRO A 1 175 ? -17.014 3.323 15.367 1.00 95.31 175 PRO A N 1
ATOM 1311 C CA . PRO A 1 175 ? -18.167 2.951 14.545 1.00 95.31 175 PRO A CA 1
ATOM 1312 C C . PRO A 1 175 ? -18.087 1.539 13.941 1.00 95.31 175 PRO A C 1
ATOM 1314 O O . PRO A 1 175 ? -19.121 0.965 13.606 1.00 95.31 175 PRO A O 1
ATOM 1317 N N . TYR A 1 176 ? -16.887 0.963 13.833 1.00 96.56 176 TYR A N 1
ATOM 1318 C CA . TYR A 1 176 ? -16.633 -0.309 13.157 1.00 96.56 176 TYR A CA 1
ATOM 1319 C C . TYR A 1 176 ? -16.561 -1.511 14.103 1.00 96.56 176 TYR A C 1
ATOM 1321 O O . TYR A 1 176 ? -16.406 -2.628 13.631 1.00 96.56 176 TYR A O 1
ATOM 1329 N N . VAL A 1 177 ? -16.730 -1.339 15.421 1.00 95.75 177 VAL A N 1
ATOM 1330 C CA . VAL A 1 177 ? -16.659 -2.435 16.420 1.00 95.75 177 VAL A CA 1
ATOM 1331 C C . VAL A 1 177 ? -17.633 -3.588 16.124 1.00 95.75 177 VAL A C 1
ATOM 1333 O O . VAL A 1 177 ? -17.366 -4.735 16.461 1.00 95.75 177 VAL A O 1
ATOM 1336 N N . LEU A 1 178 ? -18.760 -3.307 15.464 1.00 95.25 178 LEU A N 1
ATOM 1337 C CA . LEU A 1 178 ? -19.761 -4.314 15.086 1.00 95.25 178 LEU A CA 1
ATOM 1338 C C . LEU A 1 178 ? -19.739 -4.655 13.593 1.00 95.25 178 LEU A C 1
ATOM 1340 O O . LEU A 1 178 ? -20.712 -5.204 13.072 1.00 95.25 178 LEU A O 1
ATOM 1344 N N . ASP A 1 179 ? -18.658 -4.320 12.893 1.00 97.44 179 ASP A N 1
ATOM 1345 C CA . ASP A 1 179 ? -18.547 -4.574 11.467 1.00 97.44 179 ASP A CA 1
ATOM 1346 C C . ASP A 1 179 ? -18.523 -6.090 11.174 1.00 97.44 179 ASP A C 1
ATOM 1348 O O . ASP A 1 179 ? -17.627 -6.808 11.644 1.00 97.44 179 ASP A O 1
ATOM 1352 N N . PRO A 1 180 ? -19.507 -6.607 10.409 1.00 96.75 180 PRO A N 1
ATOM 1353 C CA . PRO A 1 180 ? -19.666 -8.037 10.186 1.00 96.75 180 PRO A CA 1
ATOM 1354 C C . PRO A 1 180 ? -18.815 -8.570 9.027 1.00 96.75 180 PRO A C 1
ATOM 1356 O O . PRO A 1 180 ? -18.868 -9.775 8.763 1.00 96.75 180 PRO A O 1
ATOM 1359 N N . ARG A 1 181 ? -18.081 -7.715 8.296 1.00 96.69 181 ARG A N 1
ATOM 1360 C CA . ARG A 1 181 ? -17.298 -8.124 7.121 1.00 96.69 181 ARG A CA 1
ATOM 1361 C C . ARG A 1 181 ? -16.279 -9.202 7.527 1.00 96.69 181 ARG A C 1
ATOM 1363 O O . ARG A 1 181 ? -15.470 -8.948 8.422 1.00 96.69 181 ARG A O 1
ATOM 1370 N N . PRO A 1 182 ? -16.318 -10.402 6.916 1.00 96.19 182 PRO A N 1
ATOM 1371 C CA . PRO A 1 182 ? -15.452 -11.508 7.306 1.00 96.19 182 PRO A CA 1
ATOM 1372 C C . PRO A 1 182 ? -14.038 -11.323 6.753 1.00 96.19 182 PRO A C 1
ATOM 1374 O O . PRO A 1 182 ? -13.868 -11.011 5.575 1.00 96.19 182 PRO A O 1
ATOM 1377 N N . LEU A 1 183 ? -13.030 -11.575 7.585 1.00 94.25 183 LEU A N 1
ATOM 1378 C CA . LEU A 1 183 ? -11.623 -11.527 7.178 1.00 94.25 183 LEU A CA 1
ATOM 1379 C C . LEU A 1 183 ? -11.223 -12.822 6.471 1.00 94.25 183 LEU A C 1
ATOM 1381 O O . LEU A 1 183 ? -11.588 -13.918 6.911 1.00 94.25 183 LEU A O 1
ATOM 1385 N N . ALA A 1 184 ? -10.431 -12.722 5.400 1.00 87.81 184 ALA A N 1
ATOM 1386 C CA . ALA A 1 184 ? -10.006 -13.902 4.645 1.00 87.81 184 ALA A CA 1
ATOM 1387 C C . ALA A 1 184 ? -9.069 -14.811 5.463 1.00 87.81 184 ALA A C 1
ATOM 1389 O O . ALA A 1 184 ? -9.027 -16.026 5.262 1.00 87.81 184 ALA A O 1
ATOM 1390 N N . SER A 1 185 ? -8.336 -14.230 6.414 1.00 70.75 185 SER A N 1
ATOM 1391 C CA . SER A 1 185 ? -7.349 -14.884 7.278 1.00 70.75 185 SER A CA 1
ATOM 1392 C C . SER A 1 185 ? -7.893 -15.237 8.672 1.00 70.75 185 SER A C 1
ATOM 1394 O O . SER A 1 185 ? -7.133 -15.274 9.643 1.00 70.75 185 SER A O 1
ATOM 1396 N N . ALA A 1 186 ? -9.191 -15.549 8.781 1.00 67.94 186 ALA A N 1
ATOM 1397 C CA . ALA A 1 186 ? -9.873 -15.956 10.016 1.00 67.94 186 ALA A CA 1
ATOM 1398 C C . ALA A 1 186 ? -9.379 -17.322 10.559 1.00 67.94 186 ALA A C 1
ATOM 1400 O O . ALA A 1 186 ? -10.065 -18.343 10.494 1.00 67.94 186 ALA A O 1
ATOM 1401 N N . GLY A 1 187 ? -8.142 -17.358 11.060 1.00 71.81 187 GLY A N 1
ATOM 1402 C CA . GLY A 1 187 ? -7.536 -18.483 11.769 1.00 71.81 187 GLY A CA 1
ATOM 1403 C C . GLY A 1 187 ? -7.883 -18.459 13.261 1.00 71.81 187 GLY A C 1
ATOM 1404 O O . GLY A 1 187 ? -9.035 -18.616 13.646 1.00 71.81 187 GLY A O 1
ATOM 1405 N N . ARG A 1 188 ? -6.875 -18.273 14.129 1.00 73.50 188 ARG A N 1
ATOM 1406 C CA . ARG A 1 188 ? -7.065 -18.084 15.588 1.00 73.50 188 ARG A CA 1
ATOM 1407 C C . ARG A 1 188 ? -7.271 -16.618 16.008 1.00 73.50 188 ARG A C 1
ATOM 1409 O O . ARG A 1 188 ? -7.329 -16.351 17.204 1.00 73.50 188 ARG A O 1
ATOM 1416 N N . GLY A 1 189 ? -7.304 -15.692 15.053 1.00 84.44 189 GLY A N 1
ATOM 1417 C CA . GLY A 1 189 ? -7.466 -14.257 15.292 1.00 84.44 189 GLY A CA 1
ATOM 1418 C C . GLY A 1 189 ? -8.910 -13.780 15.104 1.00 84.44 189 GLY A C 1
ATOM 1419 O O . GLY A 1 189 ? -9.823 -14.610 15.054 1.00 84.44 189 GLY A O 1
ATOM 1420 N N . PRO A 1 190 ? -9.109 -12.457 14.978 1.00 92.19 190 PRO A N 1
ATOM 1421 C CA . PRO A 1 190 ? -10.383 -11.874 14.577 1.00 92.19 190 PRO A CA 1
ATOM 1422 C C . PRO A 1 190 ? -10.954 -12.533 13.325 1.00 92.19 190 PRO A C 1
ATOM 1424 O O . PRO A 1 190 ? -10.233 -12.818 12.366 1.00 92.19 190 PRO A O 1
ATOM 1427 N N . ARG A 1 191 ? -12.262 -12.770 13.330 1.00 94.88 191 ARG A N 1
ATOM 1428 C CA . ARG A 1 191 ? -13.000 -13.342 12.197 1.00 94.88 191 ARG A CA 1
ATOM 1429 C C . ARG A 1 191 ? -13.688 -12.272 11.369 1.00 94.88 191 ARG A C 1
ATOM 1431 O O . ARG A 1 191 ? -13.999 -12.524 10.207 1.00 94.88 191 ARG A O 1
ATOM 1438 N N . THR A 1 192 ? -13.919 -11.100 11.951 1.00 97.12 192 THR A N 1
ATOM 1439 C CA . THR A 1 192 ? -14.504 -9.948 11.270 1.00 97.12 192 THR A CA 1
ATOM 1440 C C . THR A 1 192 ? -13.678 -8.692 11.503 1.00 97.12 192 THR A C 1
ATOM 1442 O O . THR A 1 192 ? -12.877 -8.628 12.439 1.00 97.12 192 THR A O 1
ATOM 1445 N N . VAL A 1 193 ? -13.906 -7.679 10.663 1.00 97.06 193 VAL A N 1
ATOM 1446 C CA . VAL A 1 193 ? -13.363 -6.328 10.871 1.00 97.06 193 VAL A CA 1
ATOM 1447 C C . VAL A 1 193 ? -13.746 -5.807 12.260 1.00 97.06 193 VAL A C 1
ATOM 1449 O O . VAL A 1 193 ? -12.892 -5.272 12.959 1.00 97.06 193 VAL A O 1
ATOM 1452 N N . GLY A 1 194 ? -14.983 -6.038 12.711 1.00 97.12 194 GLY A N 1
ATOM 1453 C CA . GLY A 1 194 ? -15.433 -5.603 14.034 1.00 97.12 194 GLY A CA 1
ATOM 1454 C C . GLY A 1 194 ? -14.699 -6.267 15.192 1.00 97.12 194 GLY A C 1
ATOM 1455 O O . GLY A 1 194 ? -14.228 -5.568 16.086 1.00 97.12 194 GLY A O 1
ATOM 1456 N N . GLU A 1 195 ? -14.498 -7.589 15.138 1.00 96.69 195 GLU A N 1
ATOM 1457 C CA . GLU A 1 195 ? -13.703 -8.302 16.150 1.00 96.69 195 GLU A CA 1
ATOM 1458 C C . GLU A 1 195 ? -12.247 -7.784 16.192 1.00 96.69 195 GLU A C 1
ATOM 1460 O O . GLU A 1 195 ? -11.645 -7.722 17.263 1.00 96.69 195 GLU A O 1
ATOM 1465 N N . LEU A 1 196 ? -11.671 -7.390 15.047 1.00 96.50 196 LEU A N 1
ATOM 1466 C CA . LEU A 1 196 ? -10.325 -6.807 14.984 1.00 96.50 196 LEU A CA 1
ATOM 1467 C C . LEU A 1 196 ? -10.303 -5.414 15.613 1.00 96.50 196 LEU A C 1
ATOM 1469 O O . LEU A 1 196 ? -9.454 -5.126 16.454 1.00 96.50 196 LEU A O 1
ATOM 1473 N N . VAL A 1 197 ? -11.243 -4.559 15.222 1.00 96.31 197 VAL A N 1
ATOM 1474 C CA . VAL A 1 197 ? -11.370 -3.195 15.742 1.00 96.31 197 VAL A CA 1
ATOM 1475 C C . VAL A 1 197 ? -11.574 -3.203 17.256 1.00 96.31 197 VAL A C 1
ATOM 1477 O O . VAL A 1 197 ? -10.925 -2.434 17.964 1.00 96.31 197 VAL A O 1
ATOM 1480 N N . GLU A 1 198 ? -12.412 -4.102 17.773 1.00 95.44 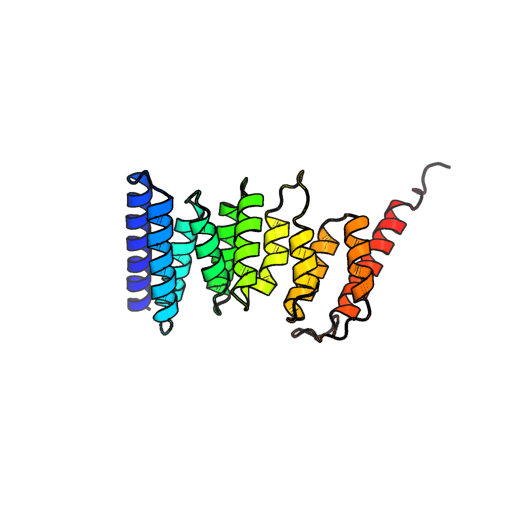198 GLU A N 1
ATOM 1481 C CA . GLU A 1 198 ? -12.609 -4.277 19.212 1.00 95.44 198 GLU A CA 1
ATOM 1482 C C . GLU A 1 198 ? -11.288 -4.601 19.928 1.00 95.44 198 GLU A C 1
ATOM 1484 O O . GLU A 1 198 ? -10.970 -3.985 20.948 1.00 95.44 198 GLU A O 1
ATOM 1489 N N . GLN A 1 199 ? -10.479 -5.508 19.368 1.00 94.69 199 GLN A N 1
ATOM 1490 C CA . GLN A 1 199 ? -9.166 -5.852 19.921 1.00 94.69 199 GLN A CA 1
ATOM 1491 C C . GLN A 1 199 ? -8.182 -4.676 19.892 1.00 94.69 199 GLN A C 1
ATOM 1493 O O . GLN A 1 199 ? -7.468 -4.458 20.875 1.00 94.69 199 GLN A O 1
ATOM 1498 N N . LEU A 1 200 ? -8.143 -3.909 18.800 1.00 93.88 200 LEU A N 1
ATOM 1499 C CA . LEU A 1 200 ? -7.279 -2.731 18.672 1.00 93.88 200 LEU A CA 1
ATOM 1500 C C . LEU A 1 200 ? -7.646 -1.658 19.707 1.00 93.88 200 LEU A C 1
ATOM 1502 O O . LEU A 1 200 ? -6.771 -1.162 20.417 1.00 93.88 200 LEU A O 1
ATOM 1506 N N . VAL A 1 201 ? -8.939 -1.360 19.864 1.00 91.38 201 VAL A N 1
ATOM 1507 C CA . VAL A 1 201 ? -9.435 -0.390 20.856 1.00 91.38 201 VAL A CA 1
ATOM 1508 C C . VAL A 1 201 ? -9.154 -0.860 22.285 1.00 91.38 201 VAL A C 1
ATOM 1510 O O . VAL A 1 201 ? -8.732 -0.063 23.124 1.00 91.38 201 VAL A O 1
ATOM 1513 N N . ALA A 1 202 ? -9.359 -2.147 22.582 1.00 91.25 202 ALA A N 1
ATOM 1514 C CA . ALA A 1 202 ? -9.044 -2.707 23.895 1.00 91.25 202 ALA A CA 1
ATOM 1515 C C . ALA A 1 202 ? -7.543 -2.611 24.214 1.00 91.25 202 ALA A C 1
ATOM 1517 O O . ALA A 1 202 ? -7.169 -2.260 25.333 1.00 91.25 202 ALA A O 1
ATOM 1518 N N . THR A 1 203 ? -6.689 -2.870 23.220 1.00 89.56 203 THR A N 1
ATOM 1519 C CA . THR A 1 203 ? -5.230 -2.766 23.356 1.00 89.56 203 THR A CA 1
ATOM 1520 C C . THR A 1 203 ? -4.801 -1.327 23.640 1.00 89.56 203 THR A C 1
ATOM 1522 O O . THR A 1 203 ? -4.022 -1.100 24.562 1.00 89.56 203 THR A O 1
ATOM 1525 N N . ALA A 1 204 ? -5.349 -0.352 22.913 1.00 86.31 204 ALA A N 1
ATOM 1526 C CA . ALA A 1 204 ? -5.042 1.063 23.118 1.00 86.31 204 ALA A CA 1
ATOM 1527 C C . ALA A 1 204 ? -5.407 1.542 24.532 1.00 86.31 204 ALA A C 1
ATOM 1529 O O . ALA A 1 204 ? -4.585 2.150 25.215 1.00 86.31 204 ALA A O 1
ATOM 1530 N N . ARG A 1 205 ? -6.602 1.182 25.020 1.00 85.94 205 ARG A N 1
ATOM 1531 C CA . ARG A 1 205 ? -7.041 1.514 26.388 1.00 85.94 205 ARG A CA 1
ATOM 1532 C C . ARG A 1 205 ? -6.131 0.916 27.454 1.00 85.94 205 ARG A C 1
ATOM 1534 O O . ARG A 1 205 ? -5.784 1.591 28.414 1.00 85.94 205 ARG A O 1
ATOM 1541 N N . MET A 1 206 ? -5.710 -0.335 27.271 1.00 87.69 206 MET A N 1
ATOM 1542 C CA . MET A 1 206 ? -4.782 -0.982 28.198 1.00 87.69 206 MET A CA 1
ATOM 1543 C C . MET A 1 206 ? -3.431 -0.250 28.254 1.00 87.69 206 MET A C 1
ATOM 1545 O O . MET A 1 206 ? -2.856 -0.112 29.331 1.00 87.69 206 MET A O 1
ATOM 1549 N N . ILE A 1 207 ? -2.921 0.230 27.115 1.00 84.12 207 ILE A N 1
ATOM 1550 C CA . ILE A 1 207 ? -1.676 1.012 27.062 1.00 84.12 207 ILE A CA 1
ATOM 1551 C C . ILE A 1 207 ? -1.843 2.344 27.810 1.00 84.12 207 ILE A C 1
ATOM 1553 O O . ILE A 1 207 ? -0.976 2.703 28.607 1.00 84.12 207 ILE A O 1
ATOM 1557 N N . GLU A 1 208 ? -2.967 3.037 27.622 1.00 82.94 208 GLU A N 1
ATOM 1558 C CA . GLU A 1 208 ? -3.280 4.291 28.321 1.00 82.94 208 GLU A CA 1
ATOM 1559 C C . GLU A 1 208 ? -3.381 4.100 29.849 1.00 82.94 208 GLU A C 1
ATOM 1561 O O . GLU A 1 208 ? -2.805 4.868 30.625 1.00 82.94 208 GLU A O 1
ATOM 1566 N N . GLU A 1 209 ? -4.044 3.034 30.305 1.00 83.56 209 GLU A N 1
ATOM 1567 C CA . GLU A 1 209 ? -4.149 2.679 31.730 1.00 83.56 209 GLU A CA 1
ATOM 1568 C C . GLU A 1 209 ? -2.778 2.367 32.358 1.00 83.56 209 GLU A C 1
ATOM 1570 O O . GLU A 1 209 ? -2.494 2.757 33.497 1.00 83.56 209 GLU A O 1
ATOM 1575 N N . LEU A 1 210 ? -1.894 1.696 31.614 1.00 82.38 210 LEU A N 1
ATOM 1576 C CA . LEU A 1 210 ? -0.523 1.429 32.056 1.00 82.38 210 LEU A CA 1
ATOM 1577 C C . LEU A 1 210 ? 0.322 2.707 32.118 1.00 82.38 210 LEU A C 1
ATOM 1579 O O . LEU A 1 210 ? 1.118 2.857 33.044 1.00 82.38 210 LEU A O 1
ATOM 1583 N N . ALA A 1 211 ? 0.141 3.633 31.174 1.00 80.50 211 ALA A N 1
ATOM 1584 C CA . ALA A 1 211 ? 0.860 4.907 31.141 1.00 80.50 211 ALA A CA 1
ATOM 1585 C C . ALA A 1 211 ? 0.423 5.876 32.257 1.00 80.50 211 ALA A C 1
ATOM 1587 O O . ALA A 1 211 ? 1.216 6.700 32.710 1.00 80.50 211 ALA A O 1
ATOM 1588 N N . THR A 1 212 ? -0.828 5.777 32.712 1.00 80.31 212 THR A N 1
ATOM 1589 C CA . THR A 1 212 ? -1.420 6.658 33.739 1.00 80.31 212 THR A CA 1
ATOM 1590 C C . THR A 1 212 ? -1.347 6.093 35.161 1.00 80.31 212 THR A C 1
ATOM 1592 O O . THR A 1 212 ? -1.681 6.789 36.124 1.00 80.31 212 THR A O 1
ATOM 1595 N N . SER A 1 213 ? -0.872 4.856 35.325 1.00 70.12 213 SER A N 1
ATOM 1596 C CA . SER A 1 213 ? -0.676 4.238 36.636 1.00 70.12 213 SER A CA 1
ATOM 1597 C C . SER A 1 213 ? 0.509 4.882 37.380 1.00 70.12 213 SER A C 1
ATOM 1599 O O . SER A 1 213 ? 1.616 4.925 36.839 1.00 70.12 213 SER A O 1
ATOM 1601 N N . PRO A 1 214 ? 0.334 5.368 38.627 1.00 64.50 214 PRO A N 1
ATOM 1602 C CA . PRO A 1 214 ? 1.417 5.996 39.375 1.00 64.50 214 PRO A CA 1
ATOM 1603 C C . PRO A 1 214 ? 2.540 4.986 39.629 1.00 64.50 214 PRO A C 1
ATOM 1605 O O . PRO A 1 214 ? 2.304 3.883 40.131 1.00 64.50 214 PRO A O 1
ATOM 1608 N N . THR A 1 215 ? 3.776 5.365 39.302 1.00 59.12 215 THR A N 1
ATOM 1609 C CA . THR A 1 215 ? 4.961 4.575 39.639 1.00 59.12 215 THR A CA 1
ATOM 1610 C C . THR A 1 215 ? 5.020 4.391 41.150 1.00 59.12 215 THR A C 1
ATOM 1612 O O . THR A 1 215 ? 5.065 5.363 41.904 1.00 59.12 215 THR A O 1
ATOM 1615 N N . VAL A 1 216 ? 5.020 3.132 41.590 1.00 55.41 216 VAL A N 1
ATOM 1616 C CA . VAL A 1 216 ? 5.234 2.730 42.985 1.00 55.41 216 VAL A CA 1
ATOM 1617 C C . VAL A 1 216 ? 6.648 3.172 43.389 1.00 55.41 216 VAL A C 1
ATOM 1619 O O . VAL A 1 216 ? 7.609 2.432 43.201 1.00 55.41 216 VAL A O 1
ATOM 1622 N N . GLY A 1 217 ? 6.796 4.415 43.849 1.00 55.19 217 GLY A N 1
ATOM 1623 C CA . GLY A 1 217 ? 8.104 5.017 44.118 1.00 55.19 217 GLY A CA 1
ATOM 1624 C C . GLY A 1 217 ? 8.090 6.402 44.771 1.00 55.19 217 GLY A C 1
ATOM 1625 O O . GLY A 1 217 ? 9.048 6.712 45.467 1.00 55.19 217 GLY A O 1
ATOM 1626 N N . ASP A 1 218 ? 7.015 7.185 44.640 1.00 53.09 218 ASP A N 1
ATOM 1627 C CA . ASP A 1 218 ? 6.904 8.507 45.283 1.00 53.09 218 ASP A CA 1
ATOM 1628 C C . ASP A 1 218 ? 5.947 8.479 46.491 1.00 53.09 218 ASP A C 1
ATOM 1630 O O . ASP A 1 218 ? 4.891 9.116 46.489 1.00 53.09 218 ASP A O 1
ATOM 1634 N N . ALA A 1 219 ? 6.307 7.711 47.524 1.00 47.31 219 ALA A N 1
ATOM 1635 C CA . ALA A 1 219 ? 5.674 7.751 48.848 1.00 47.31 219 ALA A CA 1
ATOM 1636 C C . ALA A 1 219 ? 6.724 7.729 49.966 1.00 47.31 219 ALA A C 1
ATOM 1638 O O . ALA A 1 219 ? 7.651 6.890 49.886 1.00 47.31 219 ALA A O 1
#

pLDDT: mean 86.81, std 10.52, range [47.31, 97.56]

Sequence (219 aa):
MKDRLDRYLSVRREALLTEAELVETSDAEALARALLERVMTARATRASHEAAFELQAVADLLAKLPSIDSANALLLILNDEDAVVRLRAHDALRRWASGRSDDLVRAATSFLESRSGPAVRELPSLLLATADPEGPAPMGLLLRLLDDPDADAAAEAACAIAATDDPDAFQALLPYVLDPRPLASAGRGPRTVGELVEQLVATARMIEELATSPTVGDA

Foldseek 3Di:
DVVVVVLLVVLVVVLVVLVVVVVVDPDLPVSLVVLLVLLVVLVVVVPDPSSLSNLLSSLQVLLPRLDLSSLLSLLSQCQDPDPVSVVSSLVSLLSNLQVPLVSNLVSVVVDVVPDDHNSLLCVLVSSLSSDDLPDDRS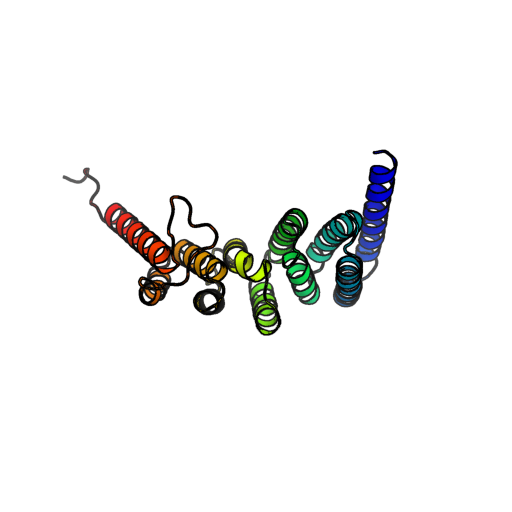LVVLLVQLVDLQQSSVLSSLVSLLVNLDPVSLVSLVVCLVPADADPPPDVADGGSNSSNVVSSVVSVVVVVVVPDDPPPDD

Radius of gyration: 20.63 Å; chains: 1; bounding box: 42×39×70 Å

Secondary structure (DSSP, 8-state):
-HHHHHHHHHHHHHHHHHHHHHHH---HHHHHHHHHHHHHHHHHTTTSHHHHHHHHHHHHHHTT--SHHHHHHHHHHHT-S-HHHHHHHHHHHHHHHTT-HHHHHHHHHHHHHH--SHHHHHHHHHHHHHS-TTSPP-HHHHHHHHT-S-HHHHHHHHHHHHTT--HHHHHTTGGGTT--PBPTT-SSS-SBHHHHHHHHHHHHHHHHHHHHSPPTT--